Protein AF-A0A6G1GIK9-F1 (afdb_monomer_lite)

Organism: NCBI:txid1176131

Sequence (193 aa):
EIQSKGASVTIKWVPGHSKVVGNEIADKLAKRAAKQQPQSNVTSLAMTGIKIKQKTRLEWKQQIRDDKSKYSQKFAAQPRNKILLPKNTKRSAAKHLILSCKWYRKERKKLKEALNVSTLSLRPLLCTKTGIEATIAYIDQTKISTRAWHMGSLAEEAEESEEAEEAEEAEEAEEAEDGVEAGKIEEAEEVEE

Structure (mmCIF, N/CA/C/O backbone):
data_AF-A0A6G1GIK9-F1
#
_entry.id   AF-A0A6G1GIK9-F1
#
loop_
_atom_site.group_PDB
_atom_site.id
_atom_site.type_symbol
_atom_site.label_atom_id
_atom_site.label_alt_id
_atom_site.label_comp_id
_atom_site.label_asym_id
_atom_site.label_entity_id
_atom_site.label_seq_id
_atom_site.pdbx_PDB_ins_code
_atom_site.Cartn_x
_atom_site.Cartn_y
_atom_site.Cartn_z
_atom_site.occupancy
_atom_site.B_iso_or_equiv
_atom_site.auth_seq_id
_atom_site.auth_comp_id
_atom_site.auth_asym_id
_atom_site.auth_atom_id
_atom_site.pdbx_PDB_model_num
ATOM 1 N N . GLU A 1 1 ? -46.277 -7.621 5.905 1.00 56.69 1 GLU A N 1
ATOM 2 C CA . GLU A 1 1 ? -45.146 -8.468 5.439 1.00 56.69 1 GLU A CA 1
ATOM 3 C C . GLU A 1 1 ? -45.685 -9.554 4.515 1.00 56.69 1 GLU A C 1
ATOM 5 O O . GLU A 1 1 ? -46.874 -9.788 4.561 1.00 56.69 1 GLU A O 1
ATOM 10 N N . ILE A 1 2 ? -44.896 -10.169 3.632 1.00 62.88 2 ILE A N 1
ATOM 11 C CA . ILE A 1 2 ? -45.360 -10.926 2.437 1.00 62.88 2 ILE A CA 1
ATOM 12 C C . ILE A 1 2 ? -46.514 -11.934 2.690 1.00 62.88 2 ILE A C 1
ATOM 14 O O . ILE A 1 2 ? -47.379 -12.095 1.829 1.00 62.88 2 ILE A O 1
ATOM 18 N N . GLN A 1 3 ? -46.601 -12.527 3.884 1.00 66.75 3 GLN A N 1
ATOM 19 C CA . GLN A 1 3 ? -47.707 -13.401 4.307 1.00 66.75 3 GLN A CA 1
ATOM 20 C C . GLN A 1 3 ? -49.055 -12.670 4.474 1.00 66.75 3 GLN A C 1
ATOM 22 O O . GLN A 1 3 ? -50.099 -13.218 4.136 1.00 66.75 3 GLN A O 1
ATOM 27 N N . SER A 1 4 ? -49.048 -11.398 4.883 1.00 71.56 4 SER A N 1
ATOM 28 C CA . SER A 1 4 ? -50.238 -10.539 4.993 1.00 71.56 4 SER A CA 1
ATOM 29 C C . SER A 1 4 ? -50.855 -10.175 3.636 1.00 71.56 4 SER A C 1
ATOM 31 O O . SER A 1 4 ? -51.898 -9.533 3.592 1.00 71.56 4 SER A O 1
ATOM 33 N N . LYS A 1 5 ? -50.201 -10.546 2.526 1.00 81.44 5 LYS A N 1
ATOM 34 C CA . LYS A 1 5 ? -50.703 -10.390 1.152 1.00 81.44 5 LYS A CA 1
ATOM 35 C C . LYS A 1 5 ? -51.177 -11.718 0.536 1.00 81.44 5 LYS A C 1
ATOM 37 O O . LYS A 1 5 ? -51.442 -11.756 -0.659 1.00 81.44 5 LYS A O 1
ATOM 42 N N . GLY A 1 6 ? -51.251 -12.802 1.319 1.00 84.62 6 GLY A N 1
ATOM 43 C CA . GLY A 1 6 ? -51.746 -14.109 0.863 1.00 84.62 6 GLY A CA 1
ATOM 44 C C . GLY A 1 6 ? -50.774 -14.913 -0.011 1.00 84.62 6 GLY A C 1
ATOM 45 O O . GLY A 1 6 ? -51.187 -15.878 -0.645 1.00 84.62 6 GLY A O 1
ATOM 46 N N . ALA A 1 7 ? -49.491 -14.543 -0.067 1.00 84.50 7 ALA A N 1
ATOM 47 C CA . ALA A 1 7 ? -48.499 -15.255 -0.871 1.00 84.50 7 ALA A CA 1
ATOM 48 C C . ALA A 1 7 ? -47.778 -16.343 -0.055 1.00 84.50 7 ALA A C 1
ATOM 50 O O .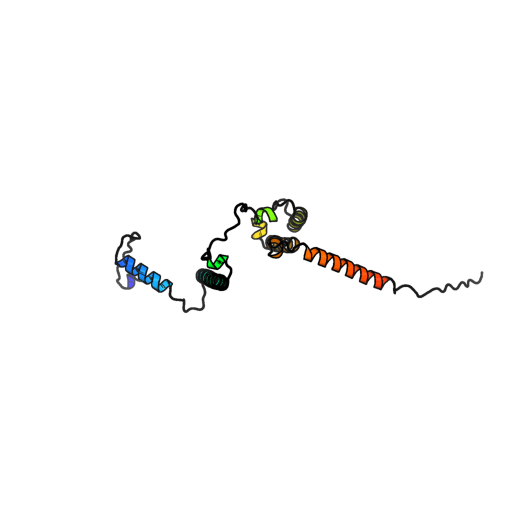 ALA A 1 7 ? -47.126 -16.050 0.950 1.00 84.50 7 ALA A O 1
ATOM 51 N N . SER A 1 8 ? -47.833 -17.596 -0.519 1.00 81.50 8 SER A N 1
ATOM 52 C CA . SER A 1 8 ? -47.012 -18.692 0.010 1.00 81.50 8 SER A CA 1
ATOM 53 C C . SER A 1 8 ? -45.606 -18.645 -0.598 1.00 81.50 8 SER A C 1
ATOM 55 O O . SER A 1 8 ? -45.451 -18.781 -1.812 1.00 81.50 8 SER A O 1
ATOM 57 N N . VAL A 1 9 ? -44.571 -18.470 0.227 1.00 85.81 9 VAL A N 1
ATOM 58 C CA . VAL A 1 9 ? -43.172 -18.388 -0.228 1.00 85.81 9 VAL A CA 1
ATOM 59 C C . VAL A 1 9 ? -42.440 -19.687 0.096 1.00 85.81 9 VAL A C 1
ATOM 61 O O . VAL A 1 9 ? -42.483 -20.167 1.225 1.00 85.81 9 VAL A O 1
ATOM 64 N N . THR A 1 10 ? -41.723 -20.247 -0.878 1.00 88.12 10 THR A N 1
ATOM 65 C CA . THR A 1 10 ? -40.828 -21.396 -0.679 1.00 88.12 10 THR A CA 1
ATOM 66 C C . THR A 1 10 ? -39.458 -21.076 -1.260 1.00 88.12 10 THR A C 1
ATOM 68 O O . THR A 1 10 ? -39.347 -20.721 -2.431 1.00 88.12 10 THR A O 1
ATOM 71 N N . ILE A 1 11 ? -38.409 -21.215 -0.449 1.00 89.31 11 ILE A N 1
ATOM 72 C CA . ILE A 1 11 ? -37.023 -20.956 -0.855 1.00 89.31 11 ILE A CA 1
ATOM 73 C C . ILE A 1 11 ? -36.355 -22.296 -1.168 1.00 89.31 11 ILE A C 1
ATOM 75 O O . ILE A 1 11 ? -36.362 -23.202 -0.338 1.00 89.31 11 ILE A O 1
ATOM 79 N N . LYS A 1 12 ? -35.776 -22.429 -2.365 1.00 86.94 12 LYS A N 1
ATOM 80 C CA . LYS A 1 12 ? -35.025 -23.619 -2.787 1.00 86.94 12 LYS A CA 1
ATOM 81 C C . LYS A 1 12 ? -33.633 -23.214 -3.253 1.00 86.94 12 LYS A C 1
ATOM 83 O O . LYS A 1 12 ? -33.493 -22.305 -4.067 1.00 86.94 12 LYS A O 1
ATOM 88 N N . TRP A 1 13 ? -32.618 -23.914 -2.757 1.00 89.88 13 TRP A N 1
ATOM 89 C CA . TRP A 1 13 ? -31.242 -23.754 -3.217 1.00 89.88 13 TRP A CA 1
ATOM 90 C C . TRP A 1 13 ? -31.013 -24.558 -4.492 1.00 89.88 13 TRP A C 1
ATOM 92 O O . TRP A 1 13 ? -31.429 -25.711 -4.586 1.00 89.88 13 TRP A O 1
ATOM 102 N N . VAL A 1 14 ? -30.337 -23.949 -5.466 1.00 86.69 14 VAL A N 1
ATOM 103 C CA . VAL A 1 14 ? -30.018 -24.581 -6.750 1.00 86.69 14 VAL A CA 1
ATOM 104 C C . VAL A 1 14 ? -28.498 -24.596 -6.931 1.00 86.69 14 VAL A C 1
ATOM 106 O O . VAL A 1 14 ? -27.859 -23.562 -6.715 1.00 86.69 14 VAL A O 1
ATOM 109 N N . PRO A 1 15 ? -27.895 -25.733 -7.324 1.00 84.38 15 PRO A N 1
ATOM 110 C CA . PRO A 1 15 ? -26.463 -25.811 -7.582 1.00 84.38 15 PRO A CA 1
ATOM 111 C C . PRO A 1 15 ? -26.041 -24.930 -8.767 1.00 84.38 15 PRO A C 1
ATOM 113 O O . PRO A 1 15 ? -26.741 -24.797 -9.776 1.00 84.38 15 PRO A O 1
ATOM 116 N N . GLY A 1 16 ? -24.855 -24.327 -8.654 1.00 82.06 16 GLY A N 1
ATOM 117 C CA . GLY A 1 16 ? -24.260 -23.530 -9.727 1.00 82.06 16 GLY A CA 1
ATOM 118 C C . GLY A 1 16 ? -23.894 -24.382 -10.950 1.00 82.06 16 GLY A C 1
ATOM 119 O O . GLY A 1 16 ? -23.643 -25.576 -10.829 1.00 82.06 16 GLY A O 1
ATOM 120 N N . HIS A 1 17 ? -23.842 -23.763 -12.136 1.00 75.75 17 HIS A N 1
ATOM 121 C CA . HIS A 1 17 ? -23.374 -24.374 -13.399 1.00 75.75 17 HIS A CA 1
ATOM 122 C C . HIS A 1 17 ? -24.171 -25.591 -13.907 1.00 75.75 17 HIS A C 1
ATOM 124 O O . HIS A 1 17 ? -23.744 -26.268 -14.837 1.00 75.75 17 HIS A O 1
ATOM 130 N N . SER A 1 18 ? -25.360 -25.841 -13.357 1.00 77.94 18 SER A N 1
ATOM 131 C CA . SER A 1 18 ? -26.211 -26.980 -13.734 1.00 77.94 18 SER A CA 1
ATOM 132 C C . SER A 1 18 ? -27.097 -26.717 -14.962 1.00 77.94 18 SER A C 1
ATOM 134 O O . SER A 1 18 ? -28.056 -27.443 -15.195 1.00 77.94 18 SER A O 1
ATOM 136 N N . LYS A 1 19 ? -26.814 -25.655 -15.729 1.00 80.62 19 LYS A N 1
ATOM 137 C CA . LYS A 1 19 ? -27.571 -25.236 -16.923 1.00 80.62 19 LYS A CA 1
ATOM 138 C C . LYS A 1 19 ? -29.085 -25.099 -16.720 1.00 80.62 19 LYS A C 1
ATOM 140 O O . LYS A 1 19 ? -29.878 -25.281 -17.641 1.00 80.62 19 LYS A O 1
ATOM 145 N N . VAL A 1 20 ? -29.505 -24.766 -15.497 1.00 88.25 20 VAL A N 1
ATOM 146 C CA . VAL A 1 20 ? -30.910 -24.479 -15.192 1.00 88.25 20 VAL A CA 1
ATOM 147 C C . VAL A 1 20 ? -31.259 -23.138 -15.825 1.00 88.25 20 VAL A C 1
ATOM 149 O O . VAL A 1 20 ? -30.819 -22.095 -15.342 1.00 88.25 20 VAL A O 1
ATOM 152 N N . VAL A 1 21 ? -32.068 -23.173 -16.884 1.00 89.50 21 VAL A N 1
ATOM 153 C CA . VAL A 1 21 ? -32.386 -22.015 -17.737 1.00 89.50 21 VAL A CA 1
ATOM 154 C C . VAL A 1 21 ? -32.810 -20.788 -16.921 1.00 89.50 21 VAL A C 1
ATOM 156 O O . VAL A 1 21 ? -32.294 -19.695 -17.138 1.00 89.50 21 VAL A O 1
ATOM 159 N N . GLY A 1 22 ? -33.683 -20.958 -15.922 1.00 88.94 22 GLY A N 1
ATOM 160 C CA . GLY A 1 22 ? -34.125 -19.852 -15.061 1.00 88.94 22 GLY A CA 1
ATOM 161 C C . GLY A 1 22 ? -32.997 -19.217 -14.236 1.00 88.94 22 GLY A C 1
ATOM 162 O O . GLY A 1 22 ? -32.919 -17.993 -14.142 1.00 88.94 22 GLY A O 1
ATOM 163 N N . ASN A 1 23 ? -32.086 -20.031 -13.691 1.00 90.00 23 ASN A N 1
ATOM 164 C CA . ASN A 1 23 ? -30.938 -19.546 -12.923 1.00 90.00 23 ASN A CA 1
ATOM 165 C C . ASN A 1 23 ? -29.915 -18.843 -13.830 1.00 90.00 23 ASN A C 1
ATOM 167 O O . ASN A 1 23 ? -29.367 -17.807 -13.468 1.00 90.00 23 ASN A O 1
ATOM 171 N N . GLU A 1 24 ? -29.700 -19.359 -15.043 1.00 91.44 24 GLU A N 1
ATOM 172 C CA . GLU A 1 24 ? -28.824 -18.717 -16.028 1.00 91.44 24 GLU A CA 1
ATOM 173 C C . GLU A 1 24 ? -29.375 -17.372 -16.510 1.00 91.44 24 GLU A C 1
ATOM 175 O O . GLU A 1 24 ? -28.617 -16.414 -16.667 1.00 91.44 24 GLU A O 1
ATOM 180 N N . ILE A 1 25 ? -30.692 -17.268 -16.724 1.00 91.88 25 ILE A N 1
ATOM 181 C CA . ILE A 1 25 ? -31.343 -16.000 -17.074 1.00 91.88 25 ILE A CA 1
ATOM 182 C C . ILE A 1 25 ? -31.190 -14.998 -15.927 1.00 91.88 25 ILE A C 1
ATOM 184 O O . ILE A 1 25 ? -30.805 -13.854 -16.178 1.00 91.88 25 ILE A O 1
ATOM 188 N N . ALA A 1 26 ? -31.440 -15.424 -14.685 1.00 92.31 26 ALA A N 1
ATOM 189 C CA . ALA A 1 26 ? -31.269 -14.585 -13.503 1.00 92.31 26 ALA A CA 1
ATOM 190 C C . ALA A 1 26 ? -29.819 -14.087 -13.365 1.00 92.31 26 ALA A C 1
ATOM 192 O O . ALA A 1 26 ? -29.594 -12.884 -13.239 1.00 92.31 26 ALA A O 1
ATOM 193 N N . ASP A 1 27 ? -28.829 -14.973 -13.489 1.00 91.69 27 ASP A N 1
ATOM 194 C CA . ASP A 1 27 ? -27.406 -14.619 -13.452 1.00 91.69 27 ASP A CA 1
ATOM 195 C C . ASP A 1 27 ? -27.014 -13.678 -14.606 1.00 91.69 27 ASP A C 1
ATOM 197 O O . ASP A 1 27 ? -26.329 -12.673 -14.401 1.00 91.69 27 ASP A O 1
ATOM 201 N N . LYS A 1 28 ? -27.508 -13.926 -15.827 1.00 92.56 28 LYS A N 1
ATOM 202 C CA . LYS A 1 28 ? -27.281 -13.050 -16.986 1.00 92.56 28 LYS A CA 1
ATOM 203 C C . LYS A 1 28 ? -27.859 -11.654 -16.759 1.00 92.56 28 LYS A C 1
ATOM 205 O O . LYS A 1 28 ? -27.209 -10.667 -17.111 1.00 92.56 28 LYS A O 1
ATOM 210 N N . LEU A 1 29 ? -29.059 -11.554 -16.187 1.00 93.62 29 LEU A N 1
ATOM 211 C CA . LEU A 1 29 ? -29.690 -10.280 -15.838 1.00 93.62 29 LEU A CA 1
ATOM 212 C C . LEU A 1 29 ? -28.915 -9.561 -14.731 1.00 93.62 29 LEU A C 1
ATOM 214 O O . LEU A 1 29 ? -28.586 -8.388 -14.901 1.00 93.62 29 LEU A O 1
ATOM 218 N N . ALA A 1 30 ? -28.527 -10.270 -13.670 1.00 91.19 30 ALA A N 1
ATOM 219 C CA . ALA A 1 30 ? -27.714 -9.719 -12.590 1.00 91.19 30 ALA A CA 1
ATOM 220 C C . ALA A 1 30 ? -26.366 -9.187 -13.110 1.00 91.19 30 ALA A C 1
ATOM 222 O O . ALA A 1 30 ? -25.977 -8.062 -12.801 1.00 91.19 30 ALA A O 1
ATOM 223 N N . LYS A 1 31 ? -25.686 -9.933 -13.993 1.00 91.19 31 LYS A N 1
ATOM 224 C CA . LYS A 1 31 ? -24.439 -9.503 -14.651 1.00 91.19 31 LYS A CA 1
ATOM 225 C C . LYS A 1 31 ? -24.616 -8.275 -15.541 1.00 91.19 31 LYS A C 1
ATOM 227 O O . LYS A 1 31 ? -23.683 -7.482 -15.657 1.00 91.19 31 LYS A O 1
ATOM 232 N N . ARG A 1 32 ? -25.767 -8.109 -16.203 1.00 91.44 32 ARG A N 1
ATOM 233 C CA . ARG A 1 32 ? -26.071 -6.886 -16.968 1.00 91.44 32 ARG A CA 1
ATOM 234 C C . ARG A 1 32 ? -26.292 -5.700 -16.036 1.00 91.44 32 ARG A C 1
ATOM 236 O O . ARG A 1 32 ? -25.701 -4.653 -16.274 1.00 91.44 32 ARG A O 1
ATOM 243 N N . ALA A 1 33 ? -27.076 -5.881 -14.975 1.00 87.00 33 ALA A N 1
ATOM 244 C CA . ALA A 1 33 ? -27.324 -4.842 -13.979 1.00 87.00 33 ALA A CA 1
ATOM 245 C C . ALA A 1 33 ? -26.021 -4.394 -13.296 1.00 87.00 33 ALA A C 1
ATOM 247 O O . ALA A 1 33 ? -25.768 -3.204 -13.177 1.00 87.00 33 ALA A O 1
ATOM 248 N N . ALA A 1 34 ? -25.122 -5.326 -12.970 1.00 83.19 34 ALA A N 1
ATOM 249 C CA . ALA A 1 34 ? -23.818 -5.019 -12.376 1.00 83.19 34 ALA A CA 1
ATOM 250 C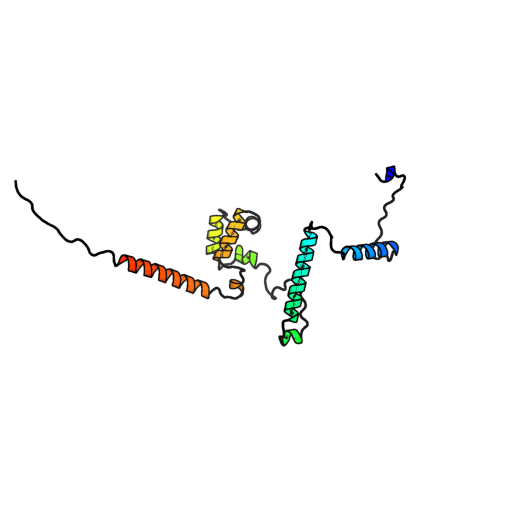 C . ALA A 1 34 ? -22.891 -4.168 -13.271 1.00 83.19 34 ALA A C 1
ATOM 252 O O . ALA A 1 34 ? -21.912 -3.609 -12.781 1.00 83.19 34 ALA A O 1
ATOM 253 N N . LYS A 1 35 ? -23.165 -4.075 -14.582 1.00 80.25 35 LYS A N 1
ATOM 254 C CA . LYS A 1 35 ? -22.438 -3.185 -15.505 1.00 80.25 35 LYS A CA 1
ATOM 255 C C . LYS A 1 35 ? -23.008 -1.768 -15.539 1.00 80.25 35 LYS A C 1
ATOM 257 O O . LYS A 1 35 ? -22.341 -0.877 -16.060 1.00 80.25 35 LYS A O 1
ATOM 262 N N . GLN A 1 36 ? -24.225 -1.559 -15.041 1.00 81.56 36 GLN A N 1
ATOM 263 C CA . GLN A 1 36 ? -24.823 -0.232 -14.969 1.00 81.56 36 GLN A CA 1
ATOM 264 C C . GLN A 1 36 ? -24.110 0.581 -13.888 1.00 81.56 36 GLN A C 1
ATOM 266 O O . GLN A 1 36 ? -23.801 0.077 -12.808 1.00 81.56 36 GLN A O 1
ATOM 271 N N . GLN A 1 37 ? -23.814 1.843 -14.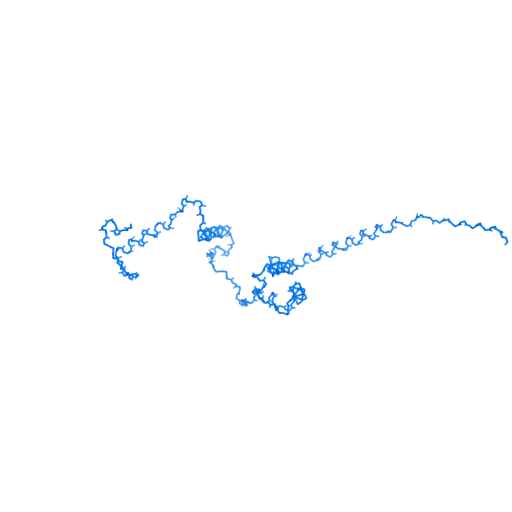194 1.00 71.06 37 GLN A N 1
ATOM 272 C CA . GLN A 1 37 ? -23.232 2.741 -13.205 1.00 71.06 37 GLN A CA 1
ATOM 273 C C . GLN A 1 37 ? -24.315 3.156 -12.198 1.00 71.06 37 GLN A C 1
ATOM 275 O O . GLN A 1 37 ? -25.457 3.385 -12.605 1.00 71.06 37 GLN A O 1
ATOM 280 N N . PRO A 1 38 ? -23.991 3.246 -10.896 1.00 70.38 38 PRO A N 1
ATOM 281 C CA . PRO A 1 38 ? -24.938 3.743 -9.906 1.00 70.38 38 PRO A CA 1
ATOM 282 C C . PRO A 1 38 ? -25.299 5.196 -10.229 1.00 70.38 38 PRO A C 1
ATOM 284 O O . PRO A 1 38 ? -24.424 5.991 -10.567 1.00 70.38 38 PRO A O 1
ATOM 287 N N . GLN A 1 39 ? -26.579 5.545 -10.107 1.00 72.44 39 GLN A N 1
ATOM 288 C CA . GLN A 1 39 ? -27.041 6.923 -10.313 1.00 72.44 39 GLN A CA 1
ATOM 289 C C . GLN A 1 39 ? -26.917 7.800 -9.061 1.00 72.44 39 GLN A C 1
ATOM 291 O O . GLN A 1 39 ? -27.095 9.011 -9.138 1.00 72.44 39 GLN A O 1
ATOM 296 N N . SER A 1 40 ? -26.618 7.209 -7.901 1.00 76.25 40 SER A N 1
ATOM 297 C CA . SER A 1 40 ? -26.445 7.953 -6.658 1.00 76.25 40 SER A CA 1
ATOM 298 C C . SER A 1 40 ? -24.999 8.418 -6.468 1.00 76.25 40 SER A C 1
ATOM 300 O O . SER A 1 40 ? -24.040 7.709 -6.779 1.00 76.25 40 SER A O 1
ATOM 302 N N . ASN A 1 41 ? -24.847 9.597 -5.862 1.00 67.81 41 ASN A N 1
ATOM 303 C CA . ASN A 1 41 ? -23.550 10.159 -5.465 1.00 67.81 41 ASN A CA 1
ATOM 304 C C . ASN A 1 41 ? -22.989 9.527 -4.175 1.00 67.81 41 ASN A C 1
ATOM 306 O O . ASN A 1 41 ? -21.904 9.886 -3.724 1.00 67.81 41 ASN A O 1
ATOM 310 N N . VAL A 1 42 ? -23.710 8.571 -3.578 1.00 68.12 42 VAL A N 1
ATOM 311 C CA . VAL A 1 42 ? -23.279 7.841 -2.382 1.00 68.12 42 VAL A CA 1
ATOM 312 C C . VAL A 1 42 ? -22.389 6.679 -2.819 1.00 68.12 42 VAL A C 1
ATOM 314 O O . VAL A 1 42 ? -22.861 5.631 -3.261 1.00 68.12 42 VAL A O 1
ATOM 317 N N . THR A 1 43 ? -21.074 6.865 -2.732 1.00 71.62 43 THR A N 1
ATOM 318 C CA . THR A 1 43 ? -20.099 5.830 -3.089 1.00 71.62 43 THR A CA 1
ATOM 319 C C . THR A 1 43 ? -19.877 4.858 -1.935 1.00 71.62 43 THR A C 1
ATOM 321 O O . THR A 1 43 ? -19.429 5.255 -0.862 1.00 71.62 43 THR A O 1
ATOM 324 N N . SER A 1 44 ? -20.122 3.566 -2.161 1.00 76.94 44 SER A N 1
ATOM 325 C CA . SER A 1 44 ? -19.671 2.516 -1.243 1.00 76.94 44 SER A CA 1
ATOM 326 C C . SER A 1 44 ? -18.159 2.290 -1.368 1.00 76.94 44 SER A C 1
ATOM 328 O O . SER A 1 44 ? -17.584 2.479 -2.442 1.00 76.94 44 SER A O 1
ATOM 330 N N . LEU A 1 45 ? -17.511 1.801 -0.304 1.00 80.56 45 LEU A N 1
ATOM 331 C CA . LEU A 1 45 ? -16.083 1.442 -0.322 1.00 80.56 45 LEU A CA 1
ATOM 332 C C . LEU A 1 45 ? -15.743 0.465 -1.465 1.00 80.56 45 LEU A C 1
ATOM 334 O O . LEU A 1 45 ? -14.702 0.584 -2.113 1.00 80.56 45 LEU A O 1
ATOM 338 N N . ALA A 1 46 ? -16.656 -0.466 -1.760 1.00 73.81 46 ALA A N 1
ATOM 339 C CA . ALA A 1 46 ? -16.532 -1.392 -2.881 1.00 73.81 46 ALA A CA 1
ATOM 340 C C . ALA A 1 46 ? -16.518 -0.660 -4.236 1.00 73.81 46 ALA A C 1
ATOM 342 O O . ALA A 1 46 ? -15.666 -0.947 -5.077 1.00 73.81 46 ALA A O 1
ATOM 343 N N . MET A 1 47 ? -17.411 0.316 -4.435 1.00 79.69 47 MET A N 1
ATOM 344 C CA . MET A 1 47 ? -17.472 1.124 -5.657 1.00 79.69 47 MET A CA 1
ATOM 345 C C . MET A 1 47 ? -16.207 1.974 -5.832 1.00 79.69 47 MET A C 1
ATOM 347 O O . MET A 1 47 ? -15.646 2.022 -6.926 1.00 79.69 47 MET A O 1
ATOM 351 N N . THR A 1 48 ? -15.702 2.577 -4.753 1.00 81.75 48 THR A N 1
ATOM 352 C CA . THR A 1 48 ? -14.441 3.332 -4.767 1.00 81.75 48 THR A CA 1
ATOM 353 C C . THR A 1 48 ? -13.268 2.438 -5.168 1.00 81.75 48 THR A C 1
ATOM 355 O O . THR A 1 48 ? -12.510 2.781 -6.074 1.00 81.75 48 THR A O 1
ATOM 358 N N . GLY A 1 49 ? -13.163 1.239 -4.584 1.00 82.88 49 GLY A N 1
ATOM 359 C CA . GLY A 1 49 ? -12.134 0.264 -4.953 1.00 82.88 49 GLY A CA 1
ATOM 360 C C . GLY A 1 49 ? -12.214 -0.186 -6.418 1.00 82.88 49 GLY A C 1
ATOM 361 O O . GLY A 1 49 ? -11.181 -0.379 -7.065 1.00 82.88 49 GLY A O 1
ATOM 362 N N . ILE A 1 50 ? -13.423 -0.325 -6.972 1.00 82.94 50 ILE A N 1
ATOM 363 C CA . ILE A 1 50 ? -13.634 -0.623 -8.397 1.00 82.94 50 ILE A CA 1
ATOM 364 C C . ILE A 1 50 ? -13.173 0.552 -9.269 1.00 82.94 50 ILE A C 1
ATOM 366 O O . ILE A 1 50 ? -12.421 0.331 -10.221 1.00 82.94 50 ILE A O 1
ATOM 370 N N . LYS A 1 51 ? -13.568 1.789 -8.933 1.00 84.19 51 LYS A N 1
ATOM 371 C CA . LYS A 1 51 ? -13.188 3.000 -9.680 1.00 84.19 51 LYS A CA 1
ATOM 372 C C . LYS A 1 51 ? -11.678 3.231 -9.683 1.00 84.19 51 LYS A C 1
ATOM 374 O O . LYS A 1 51 ? -11.124 3.509 -10.742 1.00 84.19 51 LYS A O 1
ATOM 379 N N . ILE A 1 52 ? -11.003 3.041 -8.547 1.00 85.56 52 ILE A N 1
ATOM 380 C CA . ILE A 1 52 ? -9.535 3.128 -8.461 1.00 85.56 52 ILE A CA 1
ATOM 381 C C . ILE A 1 52 ? -8.900 2.134 -9.438 1.00 85.56 52 ILE A C 1
ATOM 383 O O . ILE A 1 52 ? -8.123 2.528 -10.301 1.00 85.56 52 ILE A O 1
ATOM 387 N N . LYS A 1 53 ? -9.301 0.856 -9.389 1.00 83.12 53 LYS A N 1
ATOM 388 C CA . LYS A 1 53 ? -8.774 -0.173 -10.303 1.00 83.12 53 LYS A CA 1
ATOM 389 C C . LYS A 1 53 ? -9.035 0.151 -11.776 1.00 83.12 53 LYS A C 1
ATOM 391 O O . LYS A 1 53 ? -8.194 -0.158 -12.619 1.00 83.12 53 LYS A O 1
ATOM 396 N N . GLN A 1 54 ? -10.191 0.734 -12.097 1.00 85.94 54 GLN A N 1
ATOM 397 C CA . GLN A 1 54 ? -10.511 1.178 -13.455 1.00 85.94 54 GLN A CA 1
ATOM 398 C C . GLN A 1 54 ? -9.593 2.317 -13.902 1.00 85.94 54 GLN A C 1
ATOM 400 O O . GLN A 1 54 ? -8.983 2.195 -14.963 1.00 85.94 54 GLN A O 1
ATOM 405 N N . LYS A 1 55 ? -9.455 3.371 -13.088 1.00 87.81 55 LYS A N 1
ATOM 406 C CA . LYS A 1 55 ? -8.618 4.538 -13.392 1.00 87.81 55 LYS A CA 1
ATOM 407 C C . LYS A 1 55 ? -7.156 4.138 -13.584 1.00 87.81 55 LYS A C 1
ATOM 409 O O . LYS A 1 55 ? -6.606 4.372 -14.653 1.00 87.81 55 LYS A O 1
ATOM 414 N N . THR A 1 56 ? -6.594 3.389 -12.636 1.00 84.44 56 THR A N 1
ATOM 415 C CA . THR A 1 56 ? -5.225 2.866 -12.734 1.00 84.44 56 THR A CA 1
ATOM 416 C C . THR A 1 56 ? -5.031 2.040 -14.008 1.00 84.44 56 THR A C 1
ATOM 418 O O . THR A 1 56 ? -4.042 2.197 -14.715 1.00 84.44 56 THR A O 1
ATOM 421 N N . ARG A 1 57 ? -5.986 1.171 -14.373 1.00 86.19 57 ARG A N 1
ATOM 422 C CA . ARG A 1 57 ? -5.874 0.369 -15.603 1.00 86.19 57 ARG A CA 1
ATOM 423 C C . ARG A 1 57 ? -5.918 1.220 -16.874 1.00 86.19 57 ARG A C 1
ATOM 425 O O . ARG A 1 57 ? -5.279 0.843 -17.852 1.00 86.19 57 ARG A O 1
ATOM 432 N N . LEU A 1 58 ? -6.690 2.305 -16.889 1.00 89.12 58 LEU A N 1
ATOM 433 C CA . LEU A 1 58 ? -6.742 3.231 -18.021 1.00 89.12 58 LEU A CA 1
ATOM 434 C C . LEU A 1 58 ? -5.420 3.988 -18.175 1.00 89.12 58 LEU A C 1
ATOM 436 O O . LEU A 1 58 ? -4.879 4.004 -19.277 1.00 89.12 58 LEU A O 1
ATOM 440 N N . GLU A 1 59 ? -4.876 4.511 -17.076 1.00 88.50 59 GLU A N 1
ATOM 441 C CA . GLU A 1 59 ? -3.582 5.207 -17.043 1.00 88.50 59 GLU A CA 1
ATOM 442 C C . GLU A 1 59 ? -2.452 4.301 -17.550 1.00 88.50 59 GLU A C 1
ATOM 444 O O . GLU A 1 59 ? -1.740 4.656 -18.486 1.00 88.50 59 GLU A O 1
ATOM 449 N N . TRP A 1 60 ? -2.359 3.068 -17.039 1.00 85.25 60 TRP A N 1
ATOM 450 C CA . TRP A 1 60 ? -1.358 2.104 -17.510 1.00 85.25 60 TRP A CA 1
ATOM 451 C C . TRP A 1 60 ? -1.513 1.749 -18.991 1.00 85.25 60 TRP A C 1
ATOM 453 O O . TRP A 1 60 ? -0.524 1.586 -19.699 1.00 85.25 60 TRP A O 1
ATOM 463 N N . LYS A 1 61 ? -2.749 1.617 -19.487 1.00 87.19 61 LYS A N 1
ATOM 464 C CA . LYS A 1 61 ? -2.990 1.384 -20.919 1.00 87.19 61 LYS A CA 1
ATOM 465 C C . LYS A 1 61 ? -2.558 2.569 -21.774 1.00 87.19 61 LYS A C 1
ATOM 467 O O . LYS A 1 61 ? -2.215 2.371 -22.934 1.00 87.19 61 LYS A O 1
ATOM 472 N N . GLN A 1 62 ? -2.652 3.785 -21.251 1.00 87.12 62 GLN A N 1
ATOM 473 C CA . GLN A 1 62 ? -2.191 4.979 -21.943 1.00 87.12 62 GLN A CA 1
ATOM 474 C C . GLN A 1 62 ? -0.664 4.996 -22.008 1.00 87.12 62 GLN A C 1
ATOM 476 O O . GLN A 1 62 ? -0.138 4.971 -23.111 1.00 87.12 62 GLN A O 1
ATOM 481 N N . GLN A 1 63 ? 0.021 4.832 -20.874 1.00 85.81 63 GLN A N 1
ATOM 482 C CA . GLN A 1 63 ? 1.487 4.738 -20.833 1.00 85.81 63 GLN A CA 1
ATOM 483 C C . GLN A 1 63 ? 2.040 3.654 -21.770 1.00 85.81 63 GLN A C 1
ATOM 485 O O . GLN A 1 63 ? 2.917 3.926 -22.579 1.00 85.81 63 GLN A O 1
ATOM 490 N N . ILE A 1 64 ? 1.461 2.446 -21.748 1.00 84.38 64 ILE A N 1
ATOM 491 C CA . ILE A 1 64 ? 1.883 1.351 -22.640 1.00 84.38 64 ILE A CA 1
ATOM 492 C C . ILE A 1 64 ? 1.684 1.697 -24.126 1.00 84.38 64 ILE A C 1
ATOM 494 O O . ILE A 1 64 ? 2.449 1.230 -24.966 1.00 84.38 64 ILE A O 1
ATOM 498 N N . ARG A 1 65 ? 0.643 2.467 -24.473 1.00 82.19 65 ARG A N 1
ATOM 499 C CA . ARG A 1 65 ? 0.415 2.913 -25.859 1.00 82.19 65 ARG A CA 1
ATOM 500 C C . ARG A 1 65 ? 1.399 3.998 -26.277 1.00 82.19 65 ARG A C 1
ATOM 502 O O . ARG A 1 65 ? 1.808 4.015 -27.435 1.00 82.19 65 ARG A O 1
ATOM 509 N N . ASP A 1 66 ? 1.744 4.884 -25.352 1.00 84.56 66 ASP A N 1
ATOM 510 C CA . ASP A 1 66 ? 2.628 6.016 -25.607 1.00 84.56 66 ASP A CA 1
ATOM 511 C C . ASP A 1 66 ? 4.104 5.572 -25.690 1.00 84.56 66 ASP A C 1
ATOM 513 O O . ASP A 1 66 ? 4.903 6.193 -26.396 1.00 84.56 66 ASP A O 1
ATOM 517 N N . ASP A 1 67 ? 4.455 4.443 -25.063 1.00 80.56 67 ASP A N 1
ATOM 518 C CA . ASP A 1 67 ? 5.776 3.817 -25.139 1.00 80.56 67 ASP A CA 1
ATOM 519 C C . ASP A 1 67 ? 6.101 3.291 -26.550 1.00 80.56 67 ASP A C 1
ATOM 521 O O . ASP A 1 67 ? 5.734 2.181 -26.948 1.00 80.56 67 ASP A O 1
ATOM 525 N N . LYS A 1 68 ? 6.911 4.048 -27.299 1.00 79.88 68 LYS A N 1
ATOM 526 C CA . LYS A 1 68 ? 7.394 3.689 -28.652 1.00 79.88 68 LYS A CA 1
ATOM 527 C C . LYS A 1 68 ? 8.714 2.906 -28.670 1.00 79.88 68 LYS A C 1
ATOM 529 O O . LYS A 1 68 ? 9.371 2.828 -29.707 1.00 79.88 68 LYS A O 1
ATOM 534 N N . SER A 1 69 ? 9.143 2.349 -27.538 1.00 81.69 69 SER A N 1
ATOM 535 C CA . SER A 1 69 ? 10.408 1.609 -27.461 1.00 81.69 69 SER A CA 1
ATOM 536 C C . SER A 1 69 ? 10.430 0.396 -28.413 1.00 81.69 69 SER A C 1
ATOM 538 O O . SER A 1 69 ? 9.413 -0.255 -28.659 1.00 81.69 69 SER A O 1
ATOM 540 N N . LYS A 1 70 ? 11.618 0.007 -28.898 1.00 77.62 70 LYS A N 1
ATOM 541 C CA . LYS A 1 70 ? 11.786 -1.232 -29.692 1.00 77.62 70 LYS A CA 1
ATOM 542 C C . LYS A 1 70 ? 11.310 -2.483 -28.933 1.00 77.62 70 LYS A C 1
ATOM 544 O O . LYS A 1 70 ? 10.959 -3.485 -29.551 1.00 77.62 70 LYS A O 1
ATOM 549 N N . TYR A 1 71 ? 11.317 -2.432 -27.599 1.00 73.75 71 TYR A N 1
ATOM 550 C CA . TYR A 1 71 ? 10.876 -3.514 -26.723 1.00 73.75 71 TYR A CA 1
ATOM 551 C C . TYR A 1 71 ? 9.344 -3.612 -26.657 1.00 73.75 71 TYR A C 1
ATOM 553 O O . TYR A 1 71 ? 8.802 -4.697 -26.852 1.00 73.75 71 TYR A O 1
ATOM 561 N N . SER A 1 72 ? 8.642 -2.490 -26.472 1.00 74.25 72 SER A N 1
ATOM 562 C CA . SER A 1 72 ? 7.169 -2.434 -26.435 1.00 74.25 72 SER A CA 1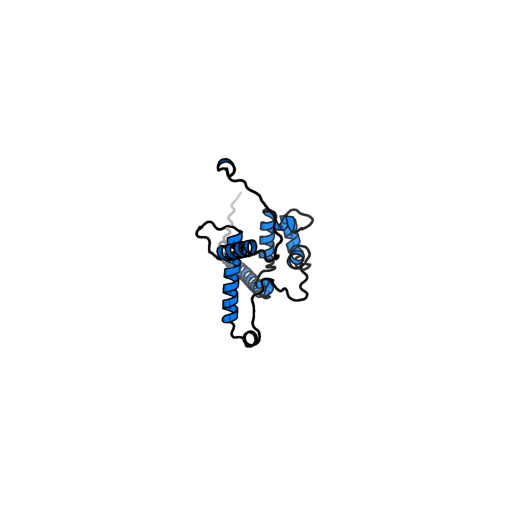
ATOM 563 C C . SER A 1 72 ? 6.523 -2.781 -27.781 1.00 74.25 72 SER A C 1
ATOM 565 O O . SER A 1 72 ? 5.437 -3.350 -27.805 1.00 74.25 72 SER A O 1
ATOM 567 N N . GLN A 1 73 ? 7.209 -2.531 -28.903 1.00 71.19 73 GLN A N 1
ATOM 568 C CA . GLN A 1 73 ? 6.762 -2.977 -30.232 1.00 71.19 73 GLN A CA 1
ATOM 569 C C . GLN A 1 73 ? 6.869 -4.499 -30.427 1.00 71.19 73 GLN A C 1
ATOM 571 O O . GLN A 1 73 ? 6.042 -5.093 -31.115 1.00 71.19 73 GLN A O 1
ATOM 576 N N . LYS A 1 74 ? 7.884 -5.140 -29.830 1.00 78.94 74 LYS A N 1
ATOM 577 C CA . LYS A 1 74 ? 8.097 -6.596 -29.920 1.00 78.94 74 LYS A CA 1
ATOM 578 C C . LYS A 1 74 ? 7.277 -7.384 -28.901 1.00 78.94 74 LYS A C 1
ATOM 580 O O . LYS A 1 74 ? 6.917 -8.528 -29.165 1.00 78.94 74 LYS A O 1
ATOM 585 N N . PHE A 1 75 ? 6.990 -6.795 -27.742 1.00 75.56 75 PHE A N 1
ATOM 586 C CA . PHE A 1 75 ? 6.300 -7.462 -26.645 1.00 75.56 75 PHE A CA 1
ATOM 587 C C . PHE A 1 75 ? 5.074 -6.662 -26.216 1.00 75.56 75 PHE A C 1
ATOM 589 O O . PHE A 1 75 ? 5.190 -5.553 -25.701 1.00 75.56 75 PHE A O 1
ATOM 596 N N . ALA A 1 76 ? 3.892 -7.264 -26.362 1.00 73.12 76 ALA A N 1
ATOM 597 C CA . ALA A 1 76 ? 2.642 -6.672 -25.905 1.00 73.12 76 ALA A CA 1
ATOM 598 C C . ALA A 1 76 ? 2.626 -6.562 -24.370 1.00 73.12 76 ALA A C 1
ATOM 600 O O . ALA A 1 76 ? 2.276 -7.512 -23.662 1.00 73.12 76 ALA A O 1
ATOM 601 N N . ALA A 1 77 ? 3.001 -5.397 -23.843 1.00 73.25 77 ALA A N 1
ATOM 602 C CA . ALA A 1 77 ? 2.924 -5.123 -22.417 1.00 73.25 77 ALA A CA 1
ATOM 603 C C . ALA A 1 77 ? 1.455 -5.117 -21.966 1.00 73.25 77 ALA A C 1
ATOM 605 O O . ALA A 1 77 ? 0.577 -4.549 -22.616 1.00 73.25 77 ALA A O 1
ATOM 606 N N . GLN A 1 78 ? 1.173 -5.786 -20.848 1.00 75.69 78 GLN A N 1
ATOM 607 C CA . GLN A 1 78 ? -0.158 -5.834 -20.248 1.00 75.69 78 GLN A CA 1
ATOM 608 C C . GLN A 1 78 ? -0.050 -5.498 -18.761 1.00 75.69 78 GLN A C 1
ATOM 610 O O . GLN A 1 78 ? 0.759 -6.120 -18.061 1.00 75.69 78 GLN A O 1
ATOM 615 N N . PRO A 1 79 ? -0.874 -4.571 -18.243 1.00 73.44 79 PRO A N 1
ATOM 616 C CA . PRO A 1 79 ? -0.852 -4.240 -16.830 1.00 73.44 79 PRO A CA 1
ATOM 617 C C . PRO A 1 79 ? -1.353 -5.436 -16.019 1.00 73.44 79 PRO A C 1
ATOM 619 O O . PRO A 1 79 ? -2.498 -5.878 -16.153 1.00 73.44 79 PRO A O 1
ATOM 622 N N . ARG A 1 80 ? -0.484 -5.983 -15.167 1.00 72.81 80 ARG A N 1
ATOM 623 C CA . ARG A 1 80 ? -0.837 -7.063 -14.240 1.00 72.81 80 ARG A CA 1
ATOM 624 C C . ARG A 1 80 ? -1.309 -6.470 -12.919 1.00 72.81 80 ARG A C 1
ATOM 626 O O . ARG A 1 80 ? -0.724 -5.532 -12.401 1.00 72.81 80 ARG A O 1
ATOM 633 N N . ASN A 1 81 ? -2.324 -7.088 -12.316 1.00 67.69 81 ASN A N 1
ATOM 634 C CA . ASN A 1 81 ? -2.820 -6.682 -10.992 1.00 67.69 81 ASN A CA 1
ATOM 635 C C . ASN A 1 81 ? -1.854 -7.047 -9.846 1.00 67.69 81 ASN A C 1
ATOM 637 O O . ASN A 1 81 ? -2.106 -6.704 -8.696 1.00 67.69 81 ASN A O 1
ATOM 641 N N . LYS A 1 82 ? -0.791 -7.804 -10.138 1.00 66.56 82 LYS A N 1
ATOM 642 C CA . LYS A 1 82 ? 0.195 -8.261 -9.162 1.00 66.56 82 LYS A CA 1
ATOM 643 C C . LYS A 1 82 ? 1.491 -7.511 -9.416 1.00 66.56 82 LYS A C 1
ATOM 645 O O . LYS A 1 82 ? 2.067 -7.668 -10.490 1.00 66.56 82 LYS A O 1
ATOM 650 N N . ILE A 1 83 ? 1.942 -6.754 -8.419 1.00 64.94 83 ILE A N 1
ATOM 651 C CA . ILE A 1 83 ? 3.286 -6.179 -8.412 1.00 64.94 83 ILE A CA 1
ATOM 652 C C . ILE A 1 83 ? 4.265 -7.351 -8.504 1.00 64.94 83 ILE A C 1
ATOM 654 O O . ILE A 1 83 ? 4.290 -8.233 -7.637 1.00 64.94 83 ILE A O 1
ATOM 658 N N . LEU A 1 84 ? 5.008 -7.407 -9.605 1.00 59.34 84 LEU A N 1
ATOM 659 C CA . LEU A 1 84 ? 6.108 -8.342 -9.761 1.00 59.34 84 LEU A CA 1
ATOM 660 C C . LEU A 1 84 ? 7.294 -7.740 -9.024 1.00 59.34 84 LEU A C 1
ATOM 662 O O . LEU A 1 84 ? 7.865 -6.749 -9.460 1.00 59.34 84 LEU A O 1
ATOM 666 N N . LEU A 1 85 ? 7.634 -8.330 -7.886 1.00 55.50 85 LEU A N 1
ATOM 667 C CA . LEU A 1 85 ? 8.904 -8.035 -7.249 1.00 55.50 85 LEU A CA 1
ATOM 668 C C . LEU A 1 85 ? 10.015 -8.767 -8.032 1.00 55.50 85 LEU A C 1
ATOM 670 O O . LEU A 1 85 ? 9.767 -9.883 -8.513 1.00 55.50 85 LEU A O 1
ATOM 674 N N . PRO A 1 86 ? 11.219 -8.187 -8.171 1.00 60.47 86 PRO A N 1
ATOM 675 C CA . PRO A 1 86 ? 12.356 -8.857 -8.796 1.00 60.47 86 PRO A CA 1
ATOM 676 C C . PRO A 1 86 ? 12.597 -10.242 -8.183 1.00 60.47 86 PRO A C 1
ATOM 678 O O . PRO A 1 86 ? 12.438 -10.432 -6.970 1.00 60.47 86 PRO A O 1
ATOM 681 N N . LYS A 1 87 ? 12.987 -11.223 -9.007 1.00 46.91 87 LYS A N 1
ATOM 682 C CA . LYS A 1 87 ? 13.369 -12.559 -8.518 1.00 46.91 87 LYS A CA 1
ATOM 683 C C . LYS A 1 87 ? 14.480 -12.390 -7.461 1.00 46.91 87 LYS A C 1
ATOM 685 O O . LYS A 1 87 ? 15.388 -11.597 -7.668 1.00 46.91 87 LYS A O 1
ATOM 690 N N . ASN A 1 88 ? 14.372 -13.099 -6.332 1.00 51.38 88 ASN A N 1
ATOM 691 C CA . ASN A 1 88 ? 15.201 -12.981 -5.111 1.00 51.38 88 ASN A CA 1
ATOM 692 C C . ASN A 1 88 ? 14.954 -11.795 -4.164 1.00 51.38 88 ASN A C 1
ATOM 694 O O . ASN A 1 88 ? 15.641 -11.682 -3.147 1.00 51.38 88 ASN A O 1
ATOM 698 N N . THR A 1 89 ? 13.918 -10.983 -4.367 1.00 56.66 89 THR A N 1
ATOM 699 C CA . THR A 1 89 ? 13.451 -10.105 -3.282 1.00 56.66 89 THR A CA 1
ATOM 700 C C . THR A 1 89 ? 12.799 -10.942 -2.179 1.00 56.66 89 THR A C 1
ATOM 702 O O . THR A 1 89 ? 11.659 -11.403 -2.280 1.00 56.66 89 THR A O 1
ATOM 705 N N . LYS A 1 90 ? 13.531 -11.177 -1.084 1.00 56.88 90 LYS A N 1
ATOM 706 C CA . LYS A 1 90 ? 12.930 -11.755 0.121 1.00 56.88 90 LYS A CA 1
ATOM 707 C C . LYS A 1 90 ? 11.817 -10.802 0.563 1.00 56.88 90 LYS A C 1
ATOM 709 O O . LYS A 1 90 ? 12.054 -9.607 0.731 1.00 56.88 90 LYS A O 1
ATOM 714 N N . ARG A 1 91 ? 10.603 -11.321 0.797 1.00 52.03 91 ARG A N 1
ATOM 715 C CA . ARG A 1 91 ? 9.413 -10.580 1.286 1.00 52.03 91 ARG A CA 1
ATOM 716 C C . ARG A 1 91 ? 9.602 -9.998 2.707 1.00 52.03 91 ARG A C 1
ATOM 718 O O . ARG A 1 91 ? 8.644 -9.701 3.410 1.00 52.03 91 ARG A O 1
ATOM 725 N N . SER A 1 92 ? 10.848 -9.840 3.138 1.00 56.09 92 SER A N 1
ATOM 726 C CA . SER A 1 92 ? 11.267 -9.203 4.367 1.00 56.09 92 SER A CA 1
ATOM 727 C C . SER A 1 92 ? 11.716 -7.760 4.153 1.00 56.09 92 SER A C 1
ATOM 729 O O . SER A 1 92 ? 12.269 -7.235 5.095 1.00 56.09 92 SER A O 1
ATOM 731 N N . ALA A 1 93 ? 11.525 -7.108 2.997 1.00 66.81 93 ALA A N 1
ATOM 732 C CA . ALA A 1 93 ? 12.065 -5.760 2.752 1.00 66.81 93 ALA A CA 1
ATOM 733 C C . ALA A 1 93 ? 11.666 -4.744 3.845 1.00 66.81 93 ALA A C 1
ATOM 735 O O . ALA A 1 93 ? 12.515 -4.352 4.635 1.00 66.81 93 ALA A O 1
ATOM 736 N N . ALA A 1 94 ? 10.378 -4.414 4.000 1.00 74.69 94 ALA A N 1
ATOM 737 C CA . ALA A 1 94 ? 9.948 -3.438 5.012 1.00 74.69 94 ALA A CA 1
ATOM 738 C C . ALA A 1 94 ? 10.234 -3.907 6.452 1.00 74.69 94 ALA A C 1
ATOM 740 O O . ALA A 1 94 ? 10.787 -3.167 7.259 1.00 74.69 94 ALA A O 1
ATOM 741 N N . LYS A 1 95 ? 9.932 -5.175 6.770 1.00 83.62 95 LYS A N 1
ATOM 742 C CA . LYS A 1 95 ? 10.192 -5.745 8.104 1.00 83.62 95 LYS A CA 1
ATOM 743 C C . LYS A 1 95 ? 11.683 -5.733 8.451 1.00 83.62 95 LYS A C 1
ATOM 745 O O . LYS A 1 95 ? 12.047 -5.468 9.588 1.00 83.62 95 LYS A O 1
ATOM 750 N N . HIS A 1 96 ? 12.549 -6.041 7.492 1.00 84.31 96 HIS A N 1
ATOM 751 C CA . HIS A 1 96 ? 13.990 -6.041 7.685 1.00 84.31 96 HIS A CA 1
ATOM 752 C C . HIS A 1 96 ? 14.486 -4.619 7.869 1.00 84.31 96 HIS A C 1
ATOM 754 O O . HIS A 1 96 ? 15.090 -4.339 8.897 1.00 84.31 96 HIS A O 1
ATOM 760 N N . LEU A 1 97 ? 14.169 -3.732 6.927 1.00 84.19 97 LEU A N 1
ATOM 761 C CA . LEU A 1 97 ? 14.587 -2.335 6.948 1.00 84.19 97 LEU A CA 1
ATOM 762 C C . LEU A 1 97 ? 14.194 -1.649 8.267 1.00 84.19 97 LEU A C 1
ATOM 764 O O . LEU A 1 97 ? 15.049 -1.049 8.914 1.00 84.19 97 LEU A O 1
ATOM 768 N N . ILE A 1 98 ? 12.956 -1.854 8.732 1.00 86.38 98 ILE A N 1
ATOM 769 C CA . ILE A 1 98 ? 12.421 -1.210 9.942 1.00 86.38 98 ILE A CA 1
ATOM 770 C C . ILE A 1 98 ? 12.808 -1.935 11.242 1.00 86.38 98 ILE A C 1
ATOM 772 O O . ILE A 1 98 ? 12.942 -1.278 12.267 1.00 86.38 98 ILE A O 1
ATOM 776 N N . LEU A 1 99 ? 12.994 -3.266 11.262 1.00 88.81 99 LEU A N 1
ATOM 777 C CA . LEU A 1 99 ? 13.206 -4.000 12.529 1.00 88.81 99 LEU A CA 1
ATOM 778 C C . LEU A 1 99 ? 14.614 -4.575 12.737 1.00 88.81 99 LEU A C 1
ATOM 780 O O . LEU A 1 99 ? 15.010 -4.779 13.881 1.00 88.81 99 LEU A O 1
ATOM 784 N N . SER A 1 100 ? 15.357 -4.908 11.676 1.00 83.31 100 SER A N 1
ATOM 785 C CA . SER A 1 100 ? 16.558 -5.767 11.797 1.00 83.31 100 SER A CA 1
ATOM 786 C C . SER A 1 100 ? 17.741 -5.418 10.888 1.00 83.31 100 SER A C 1
ATOM 788 O O . SER A 1 100 ? 18.817 -5.985 11.053 1.00 83.31 100 SER A O 1
ATOM 790 N N . CYS A 1 101 ? 17.593 -4.484 9.951 1.00 84.06 101 CYS A N 1
ATOM 791 C CA . CYS A 1 101 ? 18.638 -4.080 9.017 1.00 84.06 101 CYS A CA 1
ATOM 792 C C . CYS A 1 101 ? 19.866 -3.520 9.735 1.00 84.06 101 CYS A C 1
ATOM 794 O O . CYS A 1 101 ? 19.755 -2.616 10.558 1.00 84.06 101 CYS A O 1
ATOM 796 N N . LYS A 1 102 ? 21.052 -4.055 9.450 1.00 84.12 102 LYS A N 1
ATOM 797 C CA . LYS A 1 102 ? 22.273 -3.659 10.161 1.00 84.12 102 LYS A CA 1
ATOM 798 C C . LYS A 1 102 ? 22.623 -2.180 9.950 1.00 84.12 102 LYS A C 1
ATOM 800 O O . LYS A 1 102 ? 23.146 -1.573 10.876 1.00 84.12 102 LYS A O 1
ATOM 805 N N . TRP A 1 103 ? 22.319 -1.631 8.775 1.00 83.25 103 TRP A N 1
ATOM 806 C CA . TRP A 1 103 ? 22.685 -0.264 8.398 1.00 83.25 103 TRP A CA 1
ATOM 807 C C . TRP A 1 103 ? 21.949 0.777 9.240 1.00 83.25 103 TRP A C 1
ATOM 809 O O . TRP A 1 103 ? 22.591 1.644 9.811 1.00 83.25 103 TRP A O 1
ATOM 819 N N . TYR A 1 104 ? 20.654 0.578 9.485 1.00 87.00 104 TYR A N 1
ATOM 820 C CA . TYR A 1 104 ? 19.840 1.527 10.253 1.00 87.00 104 TYR A CA 1
ATOM 821 C C . TYR A 1 104 ? 19.821 1.264 11.767 1.00 87.00 104 TYR A C 1
ATOM 823 O O . TYR A 1 104 ? 18.793 1.366 12.442 1.00 87.00 104 TYR A O 1
ATOM 831 N N . ARG A 1 105 ? 20.934 0.774 12.327 1.00 88.12 105 ARG A N 1
ATOM 832 C CA . ARG A 1 105 ? 20.988 0.396 13.749 1.00 88.12 105 ARG A CA 1
ATOM 833 C C . ARG A 1 105 ? 20.920 1.620 14.666 1.00 88.12 105 ARG A C 1
ATOM 835 O O . ARG A 1 105 ? 20.342 1.497 15.747 1.00 88.12 105 ARG A O 1
ATOM 842 N N . LYS A 1 106 ? 21.499 2.753 14.254 1.00 90.75 106 LYS A N 1
ATOM 843 C CA . LYS A 1 106 ? 21.565 3.990 15.051 1.00 90.75 106 LYS A CA 1
ATOM 844 C C . LYS A 1 106 ? 20.183 4.643 15.140 1.00 90.75 106 LYS A C 1
ATOM 846 O O . LYS A 1 106 ? 19.674 4.897 16.225 1.00 90.75 106 LYS A O 1
ATOM 851 N N . GLU A 1 107 ? 19.531 4.787 14.001 1.00 91.75 107 GLU A N 1
ATOM 852 C CA . GLU A 1 107 ? 18.210 5.377 13.805 1.00 91.75 107 GLU A CA 1
ATOM 853 C C . GLU A 1 107 ? 17.132 4.521 14.473 1.00 91.75 107 GLU A C 1
ATOM 855 O O . GLU A 1 107 ? 16.248 5.038 15.149 1.00 91.75 107 GLU A O 1
ATOM 860 N N . ARG A 1 108 ? 17.252 3.185 14.416 1.00 91.94 108 ARG A N 1
ATOM 861 C CA . ARG A 1 108 ? 16.363 2.308 15.196 1.00 91.94 108 ARG A CA 1
ATOM 862 C C . ARG A 1 108 ? 16.543 2.436 16.701 1.00 91.94 108 ARG A C 1
ATOM 864 O O . ARG A 1 108 ? 15.599 2.145 17.431 1.00 91.94 108 ARG A O 1
ATOM 871 N N . LYS A 1 109 ? 17.737 2.790 17.185 1.00 91.69 109 LYS A N 1
ATOM 872 C CA . LYS A 1 109 ? 17.949 3.035 18.615 1.00 91.69 109 LYS A CA 1
ATOM 873 C C . LYS A 1 109 ? 17.177 4.287 19.042 1.00 91.69 109 LYS A C 1
ATOM 875 O O . LYS A 1 109 ? 16.394 4.188 19.979 1.00 91.69 109 LYS A O 1
ATOM 880 N N . LYS A 1 110 ? 17.273 5.371 18.260 1.00 92.56 110 LYS A N 1
ATOM 881 C CA . LYS A 1 110 ? 16.466 6.591 18.445 1.00 92.56 110 LYS A CA 1
ATOM 882 C C . LYS A 1 110 ? 14.962 6.286 18.421 1.00 92.56 110 LYS A C 1
ATOM 884 O O . LYS A 1 110 ? 14.228 6.712 19.301 1.00 92.56 110 LYS A O 1
ATOM 889 N N . LEU A 1 111 ? 14.508 5.458 17.474 1.00 91.12 111 LEU A N 1
ATOM 890 C CA . LEU A 1 111 ? 13.103 5.036 17.384 1.00 91.12 111 LEU A CA 1
ATOM 891 C C . LEU A 1 111 ? 12.633 4.234 18.614 1.00 91.12 111 LEU A C 1
ATOM 893 O O . LEU A 1 111 ? 11.486 4.360 19.035 1.00 91.12 111 LEU A O 1
ATOM 897 N N . LYS A 1 112 ? 13.504 3.402 19.201 1.00 92.56 112 LYS A N 1
ATOM 898 C CA . LYS A 1 112 ? 13.200 2.667 20.442 1.00 92.56 112 LYS A CA 1
ATOM 899 C C . LYS A 1 112 ? 13.099 3.587 21.649 1.00 92.56 112 LYS A C 1
ATOM 901 O O . LYS A 1 112 ? 12.206 3.390 22.467 1.00 92.56 112 LYS A O 1
ATOM 906 N N . GLU A 1 113 ? 14.016 4.542 21.746 1.00 92.00 113 GLU A N 1
ATOM 907 C CA . GLU A 1 113 ? 14.048 5.549 22.806 1.00 92.00 113 GLU A CA 1
ATOM 908 C C . GLU A 1 113 ? 12.790 6.428 22.730 1.00 92.00 113 GLU A C 1
ATOM 910 O O . GLU A 1 113 ? 12.074 6.541 23.717 1.00 92.00 113 GLU A O 1
ATOM 915 N N . ALA A 1 114 ? 12.420 6.911 21.539 1.00 89.38 114 ALA A N 1
ATOM 916 C CA . ALA A 1 114 ? 11.216 7.721 21.329 1.00 89.38 114 ALA A CA 1
ATOM 917 C C . ALA A 1 114 ? 9.908 7.003 21.717 1.00 89.38 114 ALA A C 1
ATOM 919 O O . ALA A 1 114 ? 8.962 7.631 22.188 1.00 89.38 114 ALA A O 1
ATOM 920 N N . LEU A 1 115 ? 9.841 5.682 21.526 1.00 89.12 115 LEU A N 1
ATOM 921 C CA . LEU A 1 115 ? 8.662 4.878 21.863 1.00 89.12 115 LEU A CA 1
ATOM 922 C C . LEU A 1 115 ? 8.733 4.250 23.265 1.00 89.12 115 LEU A C 1
ATOM 924 O O . LEU A 1 115 ? 7.770 3.607 23.678 1.00 89.12 115 LEU A O 1
ATOM 928 N N . ASN A 1 116 ? 9.849 4.406 23.987 1.00 89.81 116 ASN A N 1
ATOM 929 C CA . ASN A 1 116 ? 10.128 3.742 25.264 1.00 89.81 116 ASN A CA 1
ATOM 930 C C . ASN A 1 116 ? 9.935 2.208 25.220 1.00 89.81 116 ASN A C 1
ATOM 932 O O . ASN A 1 116 ? 9.376 1.610 26.141 1.00 89.81 116 ASN A O 1
ATOM 936 N N . VAL A 1 117 ? 10.393 1.543 24.145 1.00 88.94 117 VAL A N 1
ATOM 937 C CA . VAL A 1 117 ? 10.238 0.081 23.968 1.00 88.94 117 VAL A CA 1
ATOM 938 C C . VAL A 1 117 ? 11.580 -0.632 23.791 1.00 88.94 117 VAL A C 1
ATOM 940 O O . VAL A 1 117 ? 12.421 -0.253 22.978 1.00 88.94 117 VAL A O 1
ATOM 943 N N . SER A 1 118 ? 11.756 -1.761 24.486 1.00 83.88 118 SER A N 1
ATOM 944 C CA . SER A 1 118 ? 12.955 -2.609 24.386 1.00 83.88 118 SER A CA 1
ATOM 945 C C . SER A 1 118 ? 13.071 -3.347 23.040 1.00 83.88 118 SER A C 1
ATOM 947 O O . SER A 1 118 ? 14.163 -3.492 22.468 1.00 83.88 118 SER A O 1
ATOM 949 N N . THR A 1 119 ? 11.937 -3.790 22.488 1.00 87.69 119 THR A N 1
ATOM 950 C CA . THR A 1 119 ? 11.850 -4.555 21.237 1.00 87.69 119 THR A CA 1
ATOM 951 C C . THR A 1 119 ? 10.873 -3.918 20.251 1.00 87.69 119 THR A C 1
ATOM 953 O O . THR A 1 119 ? 9.753 -3.559 20.595 1.00 87.69 119 THR A O 1
ATOM 956 N N . LEU A 1 120 ? 11.298 -3.777 18.993 1.00 87.25 120 LEU A N 1
ATOM 957 C CA . LEU A 1 120 ? 10.455 -3.217 17.937 1.00 87.25 120 LEU A CA 1
ATOM 958 C C . LEU A 1 120 ? 9.647 -4.329 17.264 1.00 87.25 120 LEU A C 1
ATOM 960 O O . LEU A 1 120 ? 10.193 -5.359 16.864 1.00 87.25 120 LEU A O 1
ATOM 964 N N . SER A 1 121 ? 8.350 -4.091 17.085 1.00 90.31 121 SER A N 1
ATOM 965 C CA . SER A 1 121 ? 7.436 -4.971 16.357 1.00 90.31 121 SER A CA 1
ATOM 966 C C . SER A 1 121 ? 6.549 -4.146 15.432 1.00 90.31 121 SER A C 1
ATOM 968 O O . SER A 1 121 ? 6.146 -3.036 15.773 1.00 90.31 121 SER A O 1
ATOM 970 N N . LEU A 1 122 ? 6.217 -4.692 14.258 1.00 87.81 122 LEU A N 1
ATOM 971 C CA . LEU A 1 122 ? 5.444 -3.976 13.236 1.00 87.81 122 LEU A CA 1
ATOM 972 C C . LEU A 1 122 ? 4.051 -3.562 13.715 1.00 87.81 122 LEU A C 1
ATOM 974 O O . LEU A 1 122 ? 3.557 -2.524 13.297 1.00 87.81 122 LEU A O 1
ATOM 978 N N . ARG A 1 123 ? 3.399 -4.368 14.559 1.00 89.00 123 ARG A N 1
ATOM 979 C CA . ARG A 1 123 ? 2.009 -4.108 14.955 1.00 89.00 123 ARG A CA 1
ATOM 980 C C . ARG A 1 123 ? 1.884 -2.850 15.832 1.00 89.00 123 ARG A C 1
ATOM 982 O O . ARG A 1 123 ? 1.075 -2.001 15.480 1.00 89.00 123 ARG A O 1
ATOM 989 N N . PRO A 1 124 ? 2.686 -2.666 16.898 1.00 87.75 124 PRO A N 1
ATOM 990 C CA . PRO A 1 124 ? 2.732 -1.395 17.622 1.00 87.75 124 PRO A CA 1
ATOM 991 C C . PRO A 1 124 ? 3.122 -0.211 16.732 1.00 87.75 124 PRO A C 1
ATOM 993 O O . PRO A 1 124 ? 2.460 0.817 16.779 1.00 87.75 124 PRO A O 1
ATOM 996 N N . LEU A 1 125 ? 4.136 -0.378 15.877 1.00 90.31 125 LEU A N 1
ATOM 997 C CA . LEU A 1 125 ? 4.639 0.688 15.004 1.00 90.31 125 LEU A CA 1
ATOM 998 C C . LEU A 1 125 ? 3.592 1.178 13.991 1.00 90.31 125 LEU A C 1
ATOM 1000 O O . LEU A 1 125 ? 3.451 2.371 13.797 1.00 90.31 125 LEU A O 1
ATOM 1004 N N . LEU A 1 126 ? 2.837 0.277 13.356 1.00 87.62 126 LEU A N 1
ATOM 1005 C CA . LEU A 1 126 ? 1.952 0.638 12.239 1.00 87.62 126 LEU A CA 1
ATOM 1006 C C . LEU A 1 126 ? 0.474 0.787 12.618 1.00 87.62 126 LEU A C 1
ATOM 1008 O O . LEU A 1 126 ? -0.327 1.187 11.777 1.00 87.62 126 LEU A O 1
ATOM 1012 N N . CYS A 1 127 ? 0.078 0.409 13.836 1.00 87.81 127 CYS A N 1
ATOM 1013 C CA . CYS A 1 127 ? -1.331 0.405 14.249 1.00 87.81 127 CYS A CA 1
ATOM 1014 C C . CYS A 1 127 ? -1.623 1.286 15.470 1.00 87.81 127 CYS A C 1
ATOM 1016 O O . CYS A 1 127 ? -2.767 1.320 15.917 1.00 87.81 127 CYS A O 1
ATOM 1018 N N . THR A 1 128 ? -0.624 1.980 16.020 1.00 94.12 128 THR A N 1
ATOM 1019 C CA . THR A 1 128 ? -0.813 2.959 17.102 1.00 94.12 128 THR A CA 1
ATOM 1020 C C . THR A 1 128 ? -0.495 4.356 16.594 1.00 94.12 128 THR A C 1
ATOM 1022 O O . THR A 1 128 ? 0.378 4.510 15.747 1.00 94.12 128 THR A O 1
ATOM 1025 N N . LYS A 1 129 ? -1.192 5.378 17.102 1.00 93.81 129 LYS A N 1
ATOM 1026 C CA . LYS A 1 129 ? -0.991 6.763 16.652 1.00 93.81 129 LYS A CA 1
ATOM 1027 C C . LYS A 1 129 ? 0.456 7.226 16.878 1.00 93.81 129 LYS A C 1
ATOM 1029 O O . LYS A 1 129 ? 1.102 7.671 15.939 1.00 93.81 129 LYS A O 1
ATOM 1034 N N . THR A 1 130 ? 0.977 6.998 18.083 1.00 93.12 130 THR A N 1
ATOM 1035 C CA . THR A 1 130 ? 2.362 7.321 18.460 1.00 93.12 130 THR A CA 1
ATOM 1036 C C . THR A 1 130 ? 3.387 6.528 17.651 1.00 93.12 130 THR A C 1
ATOM 1038 O O . THR A 1 130 ? 4.386 7.080 17.201 1.00 93.12 130 THR A O 1
ATOM 1041 N N . GLY A 1 131 ? 3.129 5.237 17.416 1.00 92.44 131 GLY A N 1
ATOM 1042 C CA . GLY A 1 131 ? 3.969 4.397 16.566 1.00 92.44 131 GLY A CA 1
ATOM 1043 C C . GLY A 1 131 ? 4.033 4.908 15.130 1.00 92.44 131 GLY A C 1
ATOM 1044 O O . GLY A 1 131 ? 5.126 4.992 14.576 1.00 92.44 131 GLY A O 1
ATOM 1045 N N . ILE A 1 132 ? 2.884 5.285 14.558 1.00 93.44 132 ILE A N 1
ATOM 1046 C CA . ILE A 1 132 ? 2.780 5.771 13.180 1.00 93.44 132 ILE A CA 1
ATOM 1047 C C . ILE A 1 132 ? 3.576 7.068 13.025 1.00 93.44 132 ILE A C 1
ATOM 1049 O O . ILE A 1 132 ? 4.433 7.143 12.146 1.00 93.44 132 ILE A O 1
ATOM 1053 N N . GLU A 1 133 ? 3.356 8.047 13.904 1.00 95.25 133 GLU A N 1
ATOM 1054 C CA . GLU A 1 133 ? 4.070 9.332 13.898 1.00 95.25 133 GLU A CA 1
ATOM 1055 C C . GLU A 1 133 ? 5.592 9.129 14.001 1.00 95.25 133 GLU A C 1
ATOM 1057 O O . GLU A 1 133 ? 6.348 9.641 13.174 1.00 95.25 133 GLU A O 1
ATOM 1062 N N . ALA A 1 134 ? 6.046 8.278 14.926 1.00 93.44 134 ALA A N 1
ATOM 1063 C CA . ALA A 1 134 ? 7.465 7.963 15.074 1.00 93.44 134 ALA A CA 1
ATOM 1064 C C . ALA A 1 134 ? 8.044 7.210 13.859 1.00 93.44 134 ALA A C 1
ATOM 1066 O O . ALA A 1 134 ? 9.187 7.449 13.466 1.00 93.44 134 ALA A O 1
ATOM 1067 N N . THR A 1 135 ? 7.278 6.304 13.232 1.00 92.50 135 THR A N 1
ATOM 1068 C CA . THR A 1 135 ? 7.731 5.632 12.001 1.00 92.50 135 THR A CA 1
ATOM 1069 C C . THR A 1 135 ? 7.836 6.567 10.812 1.00 92.50 135 THR A C 1
ATOM 1071 O O . THR A 1 135 ? 8.724 6.361 9.991 1.00 92.50 135 THR A O 1
ATOM 1074 N N . ILE A 1 136 ? 6.958 7.566 10.710 1.00 92.69 136 ILE A N 1
ATOM 1075 C CA . ILE A 1 136 ? 7.024 8.568 9.645 1.00 92.69 136 ILE A CA 1
ATOM 1076 C C . ILE A 1 136 ? 8.312 9.375 9.808 1.00 92.69 136 ILE A C 1
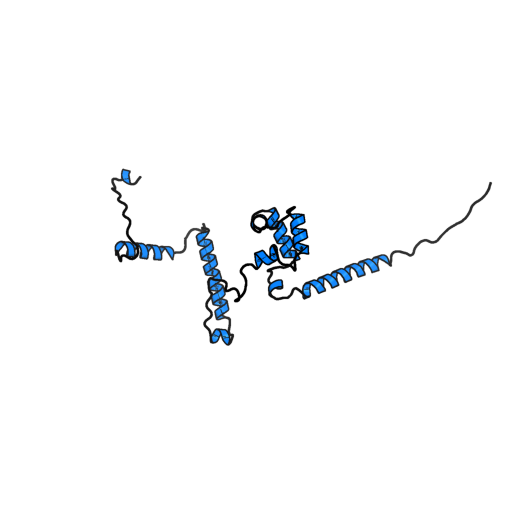ATOM 1078 O O . ILE A 1 136 ? 9.128 9.364 8.894 1.00 92.69 136 ILE A O 1
ATOM 1082 N N . ALA A 1 137 ? 8.580 9.906 11.006 1.00 93.00 137 ALA A N 1
ATOM 1083 C CA . ALA A 1 137 ? 9.826 10.622 11.293 1.00 93.00 137 ALA A CA 1
ATOM 1084 C C . ALA A 1 137 ? 11.083 9.778 10.994 1.00 93.00 137 ALA A C 1
ATOM 1086 O O . ALA A 1 137 ? 12.053 10.262 10.415 1.00 93.00 137 ALA A O 1
ATOM 1087 N N . TYR A 1 138 ? 11.058 8.483 11.328 1.00 92.00 138 TYR A N 1
ATOM 1088 C CA . TYR A 1 138 ? 12.140 7.555 10.988 1.00 92.00 138 TYR A CA 1
ATOM 1089 C C . TYR A 1 138 ? 12.314 7.371 9.470 1.00 92.00 138 TYR A C 1
ATOM 1091 O O . TYR A 1 138 ? 13.444 7.311 8.982 1.00 92.00 138 TYR A O 1
ATOM 1099 N N . ILE A 1 139 ? 11.221 7.255 8.708 1.00 91.12 139 ILE A N 1
ATOM 1100 C CA . ILE A 1 139 ? 11.271 7.137 7.242 1.00 91.12 139 ILE A CA 1
ATOM 1101 C C . ILE A 1 139 ? 11.762 8.444 6.617 1.00 91.12 139 ILE A C 1
ATOM 1103 O O . ILE A 1 139 ? 12.546 8.385 5.675 1.00 91.12 139 ILE A O 1
ATOM 1107 N N . ASP A 1 140 ? 11.377 9.596 7.160 1.00 89.94 140 ASP A N 1
ATOM 1108 C CA . ASP A 1 140 ? 11.806 10.903 6.662 1.00 89.94 140 ASP A CA 1
ATOM 1109 C C . ASP A 1 140 ? 13.300 11.146 6.882 1.00 89.94 140 ASP A C 1
ATOM 1111 O O . ASP A 1 140 ? 13.949 11.708 6.003 1.00 89.94 140 ASP A O 1
ATOM 1115 N N . GLN A 1 141 ? 13.860 10.669 7.999 1.00 88.00 141 GLN A N 1
ATOM 1116 C CA . GLN A 1 141 ? 15.300 10.731 8.278 1.00 88.00 141 GLN A CA 1
ATOM 1117 C C . GLN A 1 141 ? 16.103 9.757 7.417 1.00 88.00 141 GLN A C 1
ATOM 1119 O O . GLN A 1 141 ? 17.145 10.091 6.873 1.00 88.00 141 GLN A O 1
ATOM 1124 N N . THR A 1 142 ? 15.636 8.516 7.305 1.00 87.38 142 THR A N 1
ATOM 1125 C CA . THR A 1 142 ? 16.405 7.455 6.635 1.00 87.38 142 THR A CA 1
ATOM 1126 C C . THR A 1 142 ? 16.147 7.383 5.130 1.00 87.38 142 THR A C 1
ATOM 1128 O O . THR A 1 142 ? 16.804 6.616 4.420 1.00 87.38 142 THR A O 1
ATOM 1131 N N . LYS A 1 143 ? 15.122 8.105 4.662 1.00 87.31 143 LYS A N 1
ATOM 1132 C CA . LYS A 1 143 ? 14.543 8.065 3.312 1.00 87.31 143 LYS A CA 1
ATOM 1133 C C . LYS A 1 143 ? 14.240 6.649 2.817 1.00 87.31 143 LYS A C 1
ATOM 1135 O O . 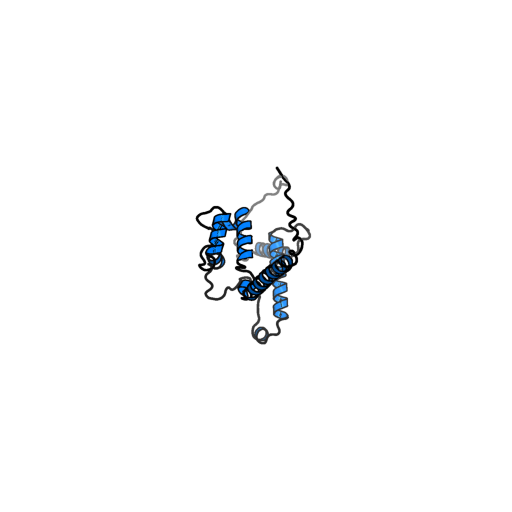LYS A 1 143 ? 14.059 6.425 1.620 1.00 87.31 143 LYS A O 1
ATOM 1140 N N . ILE A 1 144 ? 14.144 5.665 3.711 1.00 83.44 144 ILE A N 1
ATOM 1141 C CA . ILE A 1 144 ? 13.994 4.256 3.350 1.00 83.44 144 ILE A CA 1
ATOM 1142 C C . ILE A 1 144 ? 12.677 4.041 2.607 1.00 83.44 144 ILE A C 1
ATOM 1144 O O . ILE A 1 144 ? 11.618 4.478 3.042 1.00 83.44 144 ILE A O 1
ATOM 1148 N N . SER A 1 145 ? 12.716 3.258 1.528 1.00 74.25 145 SER A N 1
ATOM 1149 C CA . SER A 1 145 ? 11.548 2.966 0.678 1.00 74.25 145 SER A CA 1
ATOM 1150 C C . SER A 1 145 ? 10.953 4.183 -0.047 1.00 74.25 145 SER A C 1
ATOM 1152 O O . SER A 1 145 ? 9.876 4.058 -0.632 1.00 74.25 145 SER A O 1
ATOM 1154 N N . THR A 1 146 ? 11.635 5.333 -0.057 1.00 81.50 146 THR A N 1
ATOM 1155 C CA . THR A 1 146 ? 11.280 6.457 -0.936 1.00 81.50 146 THR A CA 1
ATOM 1156 C C . THR A 1 146 ? 11.768 6.205 -2.365 1.00 81.50 146 THR A C 1
ATOM 1158 O O . THR A 1 146 ? 12.604 5.333 -2.627 1.00 81.50 146 THR A O 1
ATOM 1161 N N . ARG A 1 147 ? 11.246 6.982 -3.321 1.00 69.12 147 ARG A N 1
ATOM 1162 C CA . ARG A 1 147 ? 11.691 6.924 -4.720 1.00 69.12 147 ARG A CA 1
ATOM 1163 C C . ARG A 1 147 ? 13.182 7.262 -4.848 1.00 69.12 147 ARG A C 1
ATOM 1165 O O . ARG A 1 147 ? 13.864 6.564 -5.588 1.00 69.12 147 ARG A O 1
ATOM 1172 N N . ALA A 1 148 ? 13.679 8.250 -4.102 1.00 72.75 148 ALA A N 1
ATOM 1173 C CA . ALA A 1 148 ? 15.095 8.624 -4.075 1.00 72.75 148 ALA A CA 1
ATOM 1174 C C . ALA A 1 148 ? 15.983 7.457 -3.609 1.00 72.75 148 ALA A C 1
ATOM 1176 O O . ALA A 1 148 ? 16.934 7.091 -4.295 1.00 72.75 148 ALA A O 1
ATOM 1177 N N . TRP A 1 149 ? 15.591 6.771 -2.527 1.00 77.19 149 TRP A N 1
ATOM 1178 C CA . TRP A 1 149 ? 16.285 5.573 -2.038 1.00 77.19 149 TRP A CA 1
ATOM 1179 C C . TRP A 1 149 ? 16.318 4.435 -3.064 1.00 77.19 149 TRP A C 1
ATOM 1181 O O . TRP A 1 149 ? 17.330 3.758 -3.210 1.00 77.19 149 TRP A O 1
ATOM 1191 N N . HIS A 1 150 ? 15.230 4.229 -3.813 1.00 67.50 150 HIS A N 1
ATOM 1192 C CA . HIS A 1 150 ? 15.190 3.210 -4.866 1.00 67.50 150 HIS A CA 1
ATOM 1193 C C . HIS A 1 150 ? 16.038 3.585 -6.092 1.00 67.50 150 HIS A C 1
ATOM 1195 O O . HIS A 1 150 ? 16.566 2.702 -6.765 1.00 67.50 150 HIS A O 1
ATOM 1201 N N . MET A 1 151 ? 16.134 4.876 -6.411 1.00 73.12 151 MET A N 1
ATOM 1202 C CA . MET A 1 151 ? 16.906 5.376 -7.553 1.00 73.12 151 MET A CA 1
ATOM 1203 C C . MET A 1 151 ? 18.396 5.568 -7.231 1.00 73.12 151 MET A C 1
ATOM 1205 O O . MET A 1 151 ? 19.177 5.748 -8.158 1.00 73.12 151 MET A O 1
ATOM 1209 N N . GLY A 1 152 ? 18.796 5.477 -5.955 1.00 65.25 152 GLY A N 1
ATOM 1210 C CA . GLY A 1 152 ? 20.184 5.655 -5.518 1.00 65.25 152 GLY A CA 1
ATOM 1211 C C . GLY A 1 152 ? 20.627 7.118 -5.405 1.00 65.25 152 GLY A C 1
ATOM 1212 O O . GLY A 1 152 ? 21.805 7.365 -5.196 1.00 65.25 152 GLY A O 1
ATOM 1213 N N . SER A 1 153 ? 19.698 8.073 -5.492 1.00 55.25 153 SER A N 1
ATOM 1214 C CA . SER A 1 153 ? 19.960 9.523 -5.491 1.00 55.25 153 SER A CA 1
ATOM 1215 C C . SER A 1 153 ? 20.267 10.115 -4.105 1.00 55.25 153 SER A C 1
ATOM 1217 O O . SER A 1 153 ? 20.237 11.322 -3.937 1.00 55.25 153 SER A O 1
ATOM 1219 N N . LEU A 1 154 ? 20.534 9.284 -3.091 1.00 56.03 154 LEU A N 1
ATOM 1220 C CA . LEU A 1 154 ? 20.795 9.742 -1.715 1.00 56.03 154 LEU A CA 1
ATOM 1221 C C . LEU A 1 154 ? 22.187 10.358 -1.518 1.00 56.03 154 LEU A C 1
ATOM 1223 O O . LEU A 1 154 ? 22.473 10.826 -0.424 1.00 56.03 154 LEU A O 1
ATOM 1227 N N . ALA A 1 155 ? 23.049 10.297 -2.534 1.00 50.94 155 ALA A N 1
ATOM 1228 C CA . ALA A 1 155 ? 24.379 10.894 -2.492 1.00 50.94 155 ALA A CA 1
ATOM 1229 C C . ALA A 1 155 ? 24.357 12.416 -2.712 1.00 50.94 155 ALA A C 1
ATOM 1231 O O . ALA A 1 155 ? 25.238 13.088 -2.206 1.00 50.94 155 ALA A O 1
ATOM 1232 N N . GLU A 1 156 ? 23.354 12.962 -3.408 1.00 47.12 156 GLU A N 1
ATOM 1233 C CA . GLU A 1 156 ? 23.340 14.391 -3.767 1.00 47.12 156 GLU A CA 1
ATOM 1234 C C . GLU A 1 156 ? 22.776 15.276 -2.637 1.00 47.12 156 GLU A C 1
ATOM 1236 O O . GLU A 1 156 ? 23.304 16.349 -2.387 1.00 47.12 156 GLU A O 1
ATOM 1241 N N . GLU A 1 157 ? 21.782 14.806 -1.871 1.00 47.81 157 GLU A N 1
ATOM 1242 C CA . GLU A 1 157 ? 21.179 15.614 -0.788 1.00 47.81 157 GLU A CA 1
ATOM 1243 C C . GLU A 1 157 ? 22.014 15.663 0.506 1.00 47.81 157 GLU A C 1
ATOM 1245 O O . GLU A 1 157 ? 21.719 16.471 1.379 1.00 47.81 157 GLU A O 1
ATOM 1250 N N . ALA A 1 158 ? 23.017 14.788 0.662 1.00 49.66 158 ALA A N 1
ATOM 1251 C CA . ALA A 1 158 ? 23.940 14.842 1.799 1.00 49.66 158 ALA A CA 1
ATOM 1252 C C . ALA A 1 158 ? 25.042 15.887 1.572 1.00 49.66 158 ALA A C 1
ATOM 1254 O O . ALA A 1 158 ? 25.350 16.640 2.488 1.00 49.66 158 ALA A O 1
ATOM 1255 N N . GLU A 1 159 ? 25.573 15.974 0.347 1.00 46.94 159 GLU A N 1
ATOM 1256 C CA . GLU A 1 159 ? 26.571 16.989 -0.013 1.00 46.94 159 GLU A CA 1
ATOM 1257 C C . GLU A 1 159 ? 25.950 18.396 -0.048 1.00 46.94 159 GLU A C 1
ATOM 1259 O O . GLU A 1 159 ? 26.542 19.327 0.480 1.00 46.94 159 GLU A O 1
ATOM 1264 N N . GLU A 1 160 ? 24.706 18.542 -0.523 1.00 47.19 160 GLU A N 1
ATOM 1265 C CA . GLU A 1 160 ? 23.993 19.833 -0.513 1.00 47.19 160 GLU A CA 1
ATOM 1266 C C . GLU A 1 160 ? 23.627 20.308 0.912 1.00 47.19 160 GLU A C 1
ATOM 1268 O O . GLU A 1 160 ? 23.545 21.507 1.163 1.00 47.19 160 GLU A O 1
ATOM 1273 N N . SER A 1 161 ? 23.431 19.388 1.870 1.00 48.44 161 SER A N 1
ATOM 1274 C CA . SER A 1 161 ? 23.215 19.750 3.281 1.00 48.44 161 SER A CA 1
ATOM 1275 C C . SER A 1 161 ? 24.506 20.062 4.039 1.00 48.44 161 SER A C 1
ATOM 1277 O O . SER A 1 161 ? 24.473 20.887 4.944 1.00 48.44 161 SER A O 1
ATOM 1279 N N . GLU A 1 162 ? 25.622 19.419 3.678 1.00 47.53 162 GLU A N 1
ATOM 1280 C CA . GLU A 1 162 ? 26.936 19.707 4.269 1.00 47.53 162 GLU A CA 1
ATOM 1281 C C . GLU A 1 162 ? 27.482 21.053 3.755 1.00 47.53 162 GLU A C 1
ATOM 1283 O O . GLU A 1 162 ? 27.943 21.849 4.565 1.00 47.53 162 GLU A O 1
ATOM 1288 N N . GLU A 1 163 ? 27.324 21.377 2.462 1.00 44.94 163 GLU A N 1
ATOM 1289 C CA . GLU A 1 163 ? 27.673 22.706 1.917 1.00 44.94 163 GLU A CA 1
ATOM 1290 C C . GLU A 1 163 ? 26.804 23.836 2.498 1.00 44.94 163 GLU A C 1
ATOM 1292 O O . GLU A 1 163 ? 27.279 24.961 2.651 1.00 44.94 163 GLU A O 1
ATOM 1297 N N . ALA A 1 164 ? 25.538 23.562 2.833 1.00 49.69 164 ALA A N 1
ATOM 1298 C CA . ALA A 1 164 ? 24.654 24.553 3.443 1.00 49.69 164 ALA A CA 1
ATOM 1299 C C . ALA A 1 164 ? 24.993 24.830 4.920 1.00 49.69 164 ALA A C 1
ATOM 1301 O O . ALA A 1 164 ? 24.940 25.988 5.326 1.00 49.69 164 ALA A O 1
ATOM 1302 N N . GLU A 1 165 ? 25.360 23.807 5.707 1.00 51.94 165 GLU A N 1
ATOM 1303 C CA . GLU A 1 165 ? 25.834 24.003 7.091 1.00 51.94 165 GLU A CA 1
ATOM 1304 C C . GLU A 1 165 ? 27.200 24.715 7.124 1.00 51.94 165 GLU A C 1
ATOM 1306 O O . GLU A 1 165 ? 27.382 25.622 7.932 1.00 51.94 165 GLU A O 1
ATOM 1311 N N . GLU A 1 166 ? 28.131 24.390 6.213 1.00 49.97 166 GLU A N 1
ATOM 1312 C CA . GLU A 1 166 ? 29.429 25.088 6.119 1.00 49.97 166 GLU A CA 1
ATOM 1313 C C . GLU A 1 166 ? 29.276 26.568 5.723 1.00 49.97 166 GLU A C 1
ATOM 1315 O O . GLU A 1 166 ? 30.036 27.418 6.186 1.00 49.97 166 GLU A O 1
ATOM 1320 N N . ALA A 1 167 ? 28.290 26.894 4.879 1.00 51.97 167 ALA A N 1
ATOM 1321 C CA . ALA A 1 167 ? 28.013 28.270 4.476 1.00 51.97 167 ALA A CA 1
ATOM 1322 C C . ALA A 1 167 ? 27.377 29.107 5.602 1.00 51.97 167 ALA A C 1
ATOM 1324 O O . ALA A 1 167 ? 27.716 30.281 5.740 1.00 51.97 167 ALA A O 1
ATOM 1325 N N . GLU A 1 168 ? 26.487 28.518 6.409 1.00 51.91 168 GLU A N 1
ATOM 1326 C CA . GLU A 1 168 ? 25.854 29.209 7.545 1.00 51.91 168 GLU A CA 1
ATOM 1327 C C . GLU A 1 168 ? 26.870 29.468 8.678 1.00 51.91 168 GLU A C 1
ATOM 1329 O O . GLU A 1 168 ? 26.899 30.559 9.245 1.00 51.91 168 GLU A O 1
ATOM 1334 N N . GLU A 1 169 ? 27.773 28.515 8.948 1.00 48.09 169 GLU A N 1
ATOM 1335 C CA . GLU A 1 169 ? 28.845 28.663 9.950 1.00 48.09 169 GLU A CA 1
ATOM 1336 C C . GLU A 1 169 ? 29.907 29.702 9.524 1.00 48.09 169 GLU A C 1
ATOM 1338 O O . GLU A 1 169 ? 30.483 30.393 10.368 1.00 48.09 169 GLU A O 1
ATOM 1343 N N . ALA A 1 170 ? 30.138 29.871 8.216 1.00 53.78 170 ALA A N 1
ATOM 1344 C CA . ALA A 1 170 ? 31.024 30.907 7.686 1.00 53.78 170 ALA A CA 1
ATOM 1345 C C . ALA A 1 170 ? 30.422 32.324 7.774 1.00 53.78 170 ALA A C 1
ATOM 1347 O O . ALA A 1 170 ? 31.146 33.263 8.105 1.00 53.78 170 ALA A O 1
ATOM 1348 N N . GLU A 1 171 ? 29.117 32.490 7.516 1.00 52.19 171 GLU A N 1
ATOM 1349 C CA . GLU A 1 171 ? 28.433 33.786 7.691 1.00 52.19 171 GLU A CA 1
ATOM 1350 C C . GLU A 1 171 ? 28.413 34.221 9.167 1.00 52.19 171 GLU A C 1
ATOM 1352 O O . GLU A 1 171 ? 28.646 35.392 9.469 1.00 52.19 171 GLU A O 1
ATOM 1357 N N . GLU A 1 172 ? 28.212 33.283 10.100 1.00 48.31 172 GLU A N 1
ATOM 1358 C CA . GLU A 1 172 ? 28.195 33.577 11.541 1.00 48.31 172 GLU A CA 1
ATOM 1359 C C . GLU A 1 172 ? 29.593 33.957 12.081 1.00 48.31 172 GLU A C 1
ATOM 1361 O O . GLU A 1 172 ? 29.715 34.758 13.012 1.00 48.31 172 GLU A O 1
ATOM 1366 N N . ALA A 1 173 ? 30.665 33.436 11.471 1.00 54.50 173 ALA A N 1
ATOM 1367 C CA . ALA A 1 173 ? 32.041 33.795 11.811 1.00 54.50 173 ALA A CA 1
ATOM 1368 C C . ALA A 1 173 ? 32.444 35.191 11.299 1.00 54.50 173 ALA A C 1
ATOM 1370 O O . ALA A 1 173 ? 33.154 35.906 12.008 1.00 54.50 173 ALA A O 1
ATOM 1371 N N . GLU A 1 174 ? 31.983 35.611 10.113 1.00 51.25 174 GLU A N 1
ATOM 1372 C CA . GLU A 1 174 ? 32.273 36.962 9.605 1.00 51.25 174 GLU A CA 1
ATOM 1373 C C . GLU A 1 174 ? 31.524 38.062 10.383 1.00 51.25 174 GLU A C 1
ATOM 1375 O O . GLU A 1 174 ? 32.093 39.132 10.607 1.00 51.25 174 GLU A O 1
ATOM 1380 N N . GLU A 1 175 ? 30.311 37.813 10.897 1.00 48.72 175 GLU A N 1
ATOM 1381 C CA . GLU A 1 175 ? 29.616 38.785 11.768 1.00 48.72 175 GLU A CA 1
ATOM 1382 C C . GLU A 1 175 ? 30.300 38.981 13.138 1.00 48.72 175 GLU A C 1
ATOM 1384 O O . GLU A 1 175 ? 30.141 40.032 13.766 1.00 48.72 175 GLU A O 1
ATOM 1389 N N . ALA A 1 176 ? 31.082 38.006 13.614 1.00 52.88 176 ALA A N 1
ATOM 1390 C CA . ALA A 1 176 ? 31.779 38.093 14.899 1.00 52.88 176 ALA A CA 1
ATOM 1391 C C . ALA A 1 176 ? 33.073 38.933 14.847 1.00 52.88 176 ALA A C 1
ATOM 1393 O O . ALA A 1 176 ? 33.521 39.432 15.885 1.00 52.88 176 ALA A O 1
ATOM 1394 N N . GLU A 1 177 ? 33.668 39.112 13.664 1.00 47.78 177 GLU A N 1
ATOM 1395 C CA . GLU A 1 177 ? 34.958 39.799 13.490 1.00 47.78 177 GLU A CA 1
ATOM 1396 C C . GLU A 1 177 ? 34.809 41.336 13.379 1.00 47.78 177 GLU A C 1
ATOM 1398 O O . GLU A 1 177 ? 35.735 42.065 13.733 1.00 47.78 177 GLU A O 1
ATOM 1403 N N . ASP A 1 178 ? 33.637 41.865 12.999 1.00 42.84 178 ASP A N 1
ATOM 1404 C CA . ASP A 1 178 ? 33.393 43.321 12.854 1.00 42.84 178 ASP A CA 1
ATOM 1405 C C . ASP A 1 178 ? 32.961 44.018 14.176 1.00 42.84 178 ASP A C 1
ATOM 1407 O O . ASP A 1 178 ? 32.644 45.207 14.222 1.00 42.84 178 ASP A O 1
ATOM 1411 N N . GLY A 1 179 ? 32.944 43.288 15.300 1.00 50.94 179 GLY A N 1
ATOM 1412 C CA . GLY A 1 179 ? 32.392 43.758 16.580 1.00 50.94 179 GLY A CA 1
ATOM 1413 C C . GLY A 1 179 ? 33.376 44.332 17.610 1.00 50.94 179 GLY A C 1
ATOM 1414 O O . GLY A 1 179 ? 32.931 44.768 18.676 1.00 50.94 179 GLY A O 1
ATOM 1415 N N . VAL A 1 180 ? 34.694 44.331 17.370 1.00 46.22 180 VAL A N 1
ATOM 1416 C CA . VAL A 1 180 ? 35.685 44.652 18.422 1.00 46.22 180 VAL A CA 1
ATOM 1417 C C . VAL A 1 180 ? 36.714 45.696 17.981 1.00 46.22 180 VAL A C 1
ATOM 1419 O O . VAL A 1 180 ? 37.892 45.396 17.849 1.00 46.22 180 VAL A O 1
ATOM 1422 N N . GLU A 1 181 ? 36.307 46.963 17.863 1.00 45.16 181 GLU A N 1
ATOM 1423 C CA . GLU A 1 181 ? 37.244 48.080 18.072 1.00 45.16 181 GLU A CA 1
ATOM 1424 C C . GLU A 1 181 ? 36.543 49.362 18.554 1.00 45.16 181 GLU A C 1
ATOM 1426 O O . GLU A 1 181 ? 36.277 50.284 17.790 1.00 45.16 181 GLU A O 1
ATOM 1431 N N . ALA A 1 182 ? 36.266 49.455 19.860 1.00 40.06 182 ALA A N 1
ATOM 1432 C CA . ALA A 1 182 ? 36.099 50.749 20.527 1.00 40.06 182 ALA A CA 1
ATOM 1433 C C . ALA A 1 182 ? 36.302 50.641 22.047 1.00 40.06 182 ALA A C 1
ATOM 1435 O O . ALA A 1 182 ? 35.462 50.093 22.756 1.00 40.06 182 ALA A O 1
ATOM 1436 N N . GLY A 1 183 ? 37.376 51.253 22.558 1.00 37.78 183 GLY A N 1
ATOM 1437 C CA . GLY A 1 183 ? 37.416 51.718 23.949 1.00 37.78 183 GLY A CA 1
ATOM 1438 C C . GLY A 1 183 ? 38.691 51.395 24.720 1.00 37.78 183 GLY A C 1
ATOM 1439 O O . GLY A 1 183 ? 38.691 50.529 25.587 1.00 37.78 183 GLY A O 1
ATOM 1440 N N . LYS A 1 184 ? 39.764 52.152 24.466 1.00 42.22 184 LYS A N 1
ATOM 1441 C CA . LYS A 1 184 ? 40.940 52.239 25.342 1.00 42.22 184 LYS A CA 1
ATOM 1442 C C . LYS A 1 184 ? 41.069 53.663 25.867 1.00 42.22 184 LYS A C 1
ATOM 1444 O O . LYS A 1 184 ? 41.535 54.516 25.121 1.00 42.22 184 LYS A O 1
ATOM 1449 N N . ILE A 1 185 ? 40.688 53.904 27.123 1.00 39.94 185 ILE A N 1
ATOM 1450 C CA . ILE A 1 185 ? 41.147 55.044 27.935 1.00 39.94 185 ILE A CA 1
ATOM 1451 C C . ILE A 1 185 ? 41.156 54.584 29.404 1.00 39.94 185 ILE A C 1
ATOM 1453 O O . ILE A 1 185 ? 40.099 54.323 29.967 1.00 39.94 185 ILE A O 1
ATOM 1457 N N . GLU A 1 186 ? 42.341 54.464 30.006 1.00 41.84 186 GLU A N 1
ATOM 1458 C CA . GLU A 1 186 ? 42.521 54.409 31.463 1.00 41.84 186 GLU A CA 1
ATOM 1459 C C . GLU A 1 186 ? 43.141 55.748 31.887 1.00 41.84 186 GLU A C 1
ATOM 1461 O O . GLU A 1 186 ? 44.256 56.073 31.475 1.00 41.84 186 GLU A O 1
ATOM 1466 N N . GLU A 1 187 ? 42.399 56.541 32.663 1.00 40.00 187 GLU A N 1
ATOM 1467 C CA . GLU A 1 187 ? 42.917 57.674 33.435 1.00 40.00 187 GLU A CA 1
ATOM 1468 C C . GLU A 1 187 ? 43.274 57.179 34.840 1.00 40.00 187 GLU A C 1
ATOM 1470 O O . GLU A 1 187 ? 42.456 56.550 35.511 1.00 40.00 187 GLU A O 1
ATOM 1475 N N . ALA A 1 188 ? 44.497 57.471 35.279 1.00 40.38 188 ALA A N 1
ATOM 1476 C CA . ALA A 1 188 ? 44.931 57.316 36.658 1.00 40.38 188 ALA A CA 1
ATOM 1477 C C . ALA A 1 188 ? 45.132 58.713 37.258 1.00 40.38 188 ALA A C 1
ATOM 1479 O O . ALA A 1 188 ? 46.059 59.427 36.875 1.00 40.38 188 ALA A O 1
ATOM 1480 N N . GLU A 1 189 ? 44.272 59.079 38.203 1.00 41.41 189 GLU A N 1
ATOM 1481 C CA . GLU A 1 189 ? 44.466 60.193 39.127 1.00 41.41 189 GLU A CA 1
ATOM 1482 C C . GLU A 1 189 ? 44.073 59.680 40.519 1.00 41.41 189 GLU A C 1
ATOM 1484 O O . GLU A 1 189 ? 42.914 59.355 40.763 1.00 41.41 189 GLU A O 1
ATOM 1489 N N . GLU A 1 190 ? 45.049 59.545 41.418 1.00 47.78 190 GLU A N 1
ATOM 1490 C CA . GLU A 1 190 ? 44.804 59.277 42.836 1.00 47.78 190 GLU A CA 1
ATOM 1491 C C . GLU A 1 190 ? 45.630 60.280 43.654 1.00 47.78 190 GLU A C 1
ATOM 1493 O O . GLU A 1 190 ? 46.855 60.364 43.533 1.00 47.78 190 GLU A O 1
ATOM 1498 N N . VAL A 1 191 ? 44.903 61.093 44.421 1.00 59.22 191 VAL A N 1
ATOM 1499 C CA . VAL A 1 191 ? 45.357 62.157 45.320 1.00 59.22 191 VAL A CA 1
ATOM 1500 C C . VAL A 1 191 ? 45.085 61.705 46.761 1.00 59.22 191 VAL A C 1
ATOM 1502 O O . VAL A 1 191 ? 43.976 61.272 47.050 1.00 59.22 191 VAL A O 1
ATOM 1505 N N . GLU A 1 192 ? 46.124 61.828 47.595 1.00 43.38 192 GLU A N 1
ATOM 1506 C CA . GLU A 1 192 ? 46.226 62.004 49.065 1.00 43.38 192 GLU A CA 1
ATOM 1507 C C . GLU A 1 192 ? 45.217 61.368 50.050 1.00 43.38 192 GLU A C 1
ATOM 1509 O O . GLU A 1 192 ? 44.020 61.630 50.001 1.00 43.38 192 GLU A O 1
ATOM 1514 N N . GLU A 1 193 ? 45.739 60.665 51.071 1.00 46.31 193 GLU A N 1
ATOM 1515 C CA . GLU A 1 193 ? 46.077 61.226 52.409 1.00 46.31 193 GLU A CA 1
ATOM 1516 C C . GLU A 1 193 ? 47.070 60.326 53.175 1.00 46.31 193 GLU A C 1
ATOM 1518 O O . GLU A 1 193 ? 46.988 59.082 53.038 1.00 46.31 193 GLU A O 1
#

Foldseek 3Di:
DVVVVVDDDDDDDDDPPPPPVVVVVVVVVVVVVVPDDDPDPDDDPVNVVVVVVVVVQVVVVVVLVVDPDPVSVVDVDHDDPDPDDPPPPDPCQVVCVQFPPPVCPPLNVVLCVQVVHPHDDPCCLPPDPSSVVSVVVSCVVVVRPPPCVVVVVPVPVVVVVVVVVVVVVVVVVVVVVVPDDDDDDDDDDDDDD

pLDDT: mean 74.41, std 16.77, range [37.78, 95.25]

Secondary structure (DSSP, 8-state):
-GGGGT---------TTS--HHHHHHHHHHHHHTTSPPSSS---HHHHHHHHHHHHHHHHHHHHHH---HHHHHS-----SS--PPTT--TTHHHHHHHT-STTHHHHHHHHHHHT-SS--HHHHHHSHHHHHHHHHHHHHH-TTSHHHHHTGGGHHHHHHHHHHHHHHHHHHHHHHTT--------------

InterPro domains:
  IPR002156 Ribonuclease H domain [PF00075] (5-34)
  IPR002156 Ribonuclease H domain [PS50879] (1-35)
  IPR012337 Ribonuclease H-like superfamily [SSF53098] (5-39)
  IPR036397 Ribonuclease H superfamily [G3DSA:3.30.420.10] (1-59)
  IPR050092 Ribonuclease H [PTHR10642] (2-77)

Radius of gyration: 34.55 Å; chains: 1; bounding box: 98×89×83 Å